Protein AF-A0A538U7Q1-F1 (afdb_monomer_lite)

Structure (mmCIF, N/CA/C/O backbone):
data_AF-A0A538U7Q1-F1
#
_entry.id   AF-A0A538U7Q1-F1
#
loop_
_atom_site.group_PDB
_atom_site.id
_atom_site.type_symbol
_atom_site.label_atom_id
_atom_site.label_alt_id
_atom_site.label_comp_id
_atom_site.label_asym_id
_atom_site.label_entity_id
_atom_site.label_seq_id
_atom_site.pdbx_PDB_ins_code
_atom_site.Cartn_x
_atom_site.Cartn_y
_atom_site.Cartn_z
_atom_site.occupancy
_atom_site.B_iso_or_equiv
_atom_site.auth_seq_id
_atom_site.auth_comp_id
_atom_site.auth_asym_id
_atom_site.auth_atom_id
_atom_site.pdbx_PDB_model_num
ATOM 1 N N . MET A 1 1 ? 16.661 21.871 -32.474 1.00 51.28 1 MET A N 1
ATOM 2 C CA . MET A 1 1 ? 17.233 22.557 -31.293 1.00 51.28 1 MET A CA 1
ATOM 3 C C . MET A 1 1 ? 18.593 21.960 -30.961 1.00 51.28 1 MET A C 1
ATOM 5 O O . MET A 1 1 ? 18.700 20.736 -30.994 1.00 51.28 1 MET A O 1
ATOM 9 N N . PRO A 1 2 ? 19.602 22.783 -30.633 1.00 50.97 2 PRO A N 1
ATOM 10 C CA . PRO A 1 2 ? 20.883 22.305 -30.122 1.00 50.97 2 PRO A CA 1
ATOM 11 C C . PRO A 1 2 ? 20.685 21.546 -28.803 1.00 50.97 2 PRO A C 1
ATOM 13 O O . PRO A 1 2 ? 19.826 21.898 -27.994 1.00 50.97 2 PRO A O 1
ATOM 16 N N . ARG A 1 3 ? 21.480 20.497 -28.581 1.00 41.28 3 ARG A N 1
ATOM 17 C CA . ARG A 1 3 ? 21.387 19.606 -27.410 1.00 41.28 3 ARG A CA 1
ATOM 18 C C . ARG A 1 3 ? 21.532 20.357 -26.073 1.00 41.28 3 ARG A C 1
ATOM 20 O O . ARG A 1 3 ? 20.900 19.965 -25.099 1.00 41.28 3 ARG A O 1
ATOM 27 N N . SER A 1 4 ? 22.286 21.459 -26.058 1.00 45.00 4 SER A N 1
ATOM 28 C CA . SER A 1 4 ? 22.452 22.363 -24.910 1.00 45.00 4 SER A CA 1
ATOM 29 C C . SER A 1 4 ? 21.162 23.107 -24.549 1.00 45.00 4 SER A C 1
ATOM 31 O O . SER A 1 4 ? 20.727 23.046 -23.405 1.00 45.00 4 SER A O 1
ATOM 33 N N . ALA A 1 5 ? 20.480 23.697 -25.534 1.00 43.28 5 ALA A N 1
ATOM 34 C CA . ALA A 1 5 ? 19.234 24.439 -25.319 1.00 43.28 5 ALA A CA 1
ATOM 35 C C . ALA A 1 5 ? 18.094 23.547 -24.788 1.00 43.28 5 ALA A C 1
ATOM 37 O O . ALA A 1 5 ? 17.255 23.985 -24.005 1.00 43.28 5 ALA A O 1
ATOM 38 N N . ARG A 1 6 ? 18.080 22.262 -25.173 1.00 37.38 6 ARG A N 1
ATOM 39 C CA . ARG A 1 6 ? 17.102 21.279 -24.678 1.00 37.38 6 ARG A CA 1
ATOM 40 C C . ARG A 1 6 ? 17.358 20.882 -23.218 1.00 37.38 6 ARG A C 1
ATOM 42 O O . ARG A 1 6 ? 16.403 20.694 -22.471 1.00 37.38 6 ARG A O 1
ATOM 49 N N . LEU A 1 7 ? 18.623 20.766 -22.811 1.00 37.41 7 LEU A N 1
ATOM 50 C CA . LEU A 1 7 ? 19.009 20.462 -21.427 1.00 37.41 7 LEU A CA 1
ATOM 51 C C . LEU A 1 7 ? 18.757 21.648 -20.492 1.00 37.41 7 LEU A C 1
ATOM 53 O O . LEU A 1 7 ? 18.306 21.453 -19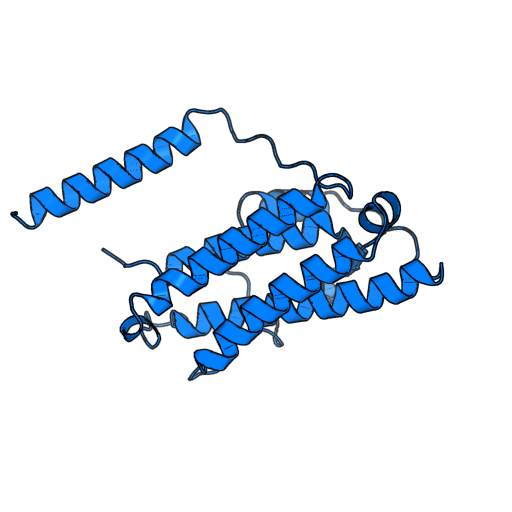.366 1.00 37.41 7 LEU A O 1
ATOM 57 N N . GLU A 1 8 ? 18.987 22.873 -20.963 1.00 44.50 8 GLU A N 1
ATOM 58 C CA . GLU A 1 8 ? 18.681 24.088 -20.204 1.00 44.50 8 GLU A CA 1
ATOM 59 C C . GLU A 1 8 ? 17.177 24.266 -19.989 1.00 44.50 8 GLU A C 1
ATOM 61 O O . GLU A 1 8 ? 16.761 24.578 -18.875 1.00 44.50 8 GLU A O 1
ATOM 66 N N . PHE A 1 9 ? 16.354 23.971 -21.002 1.00 49.62 9 PHE A N 1
ATOM 67 C CA . PHE A 1 9 ? 14.896 24.021 -20.884 1.00 49.62 9 PHE A CA 1
ATOM 68 C C . PHE A 1 9 ? 14.354 22.982 -19.887 1.00 49.62 9 PHE A C 1
ATOM 70 O O . PHE A 1 9 ? 13.600 23.332 -18.984 1.00 49.62 9 PHE A O 1
ATOM 77 N N . ILE A 1 10 ? 14.810 21.726 -19.974 1.00 48.31 10 ILE A N 1
ATOM 78 C CA . ILE A 1 10 ? 14.409 20.653 -19.044 1.00 48.31 10 ILE A CA 1
ATOM 79 C C . ILE A 1 10 ? 14.858 20.970 -17.611 1.00 48.31 10 ILE A C 1
ATOM 81 O O . ILE A 1 10 ? 14.109 20.760 -16.658 1.00 48.31 10 ILE A O 1
ATOM 85 N N . ASN A 1 11 ? 16.061 21.521 -17.439 1.00 52.06 11 ASN A N 1
ATOM 86 C CA . ASN A 1 11 ? 16.540 21.942 -16.126 1.00 52.06 11 ASN A CA 1
ATOM 87 C C . ASN A 1 11 ? 15.766 23.146 -15.581 1.00 52.06 11 ASN A C 1
ATOM 89 O O . ASN A 1 11 ? 15.534 23.207 -14.376 1.00 52.06 11 ASN A O 1
ATOM 93 N N . ALA A 1 12 ? 15.352 24.086 -16.432 1.00 51.34 12 ALA A N 1
ATOM 94 C CA . ALA A 1 12 ? 14.544 25.231 -16.030 1.00 51.34 12 ALA A CA 1
ATOM 95 C C . ALA A 1 12 ? 13.119 24.812 -15.636 1.00 51.34 12 ALA A C 1
ATOM 97 O O . ALA A 1 12 ? 12.606 25.284 -14.624 1.00 51.34 12 ALA A O 1
ATOM 98 N N . GLU A 1 13 ? 12.507 23.885 -16.371 1.00 45.28 13 GLU A N 1
ATOM 99 C CA . GLU A 1 13 ? 11.152 23.400 -16.102 1.00 45.28 13 GLU A CA 1
ATOM 100 C C . GLU A 1 13 ? 11.101 22.499 -14.860 1.00 45.28 13 GLU A C 1
ATOM 102 O O . GLU A 1 13 ? 10.267 22.714 -13.981 1.00 45.28 13 GLU A O 1
ATOM 107 N N . ASN A 1 14 ? 12.083 21.606 -14.683 1.00 44.03 14 ASN A N 1
ATOM 108 C CA . ASN A 1 14 ? 12.236 20.834 -13.447 1.00 44.03 14 ASN A CA 1
ATOM 109 C C . ASN A 1 14 ? 12.504 21.740 -12.240 1.00 44.03 14 ASN A C 1
ATOM 111 O O . ASN A 1 14 ? 11.905 21.548 -11.184 1.00 44.03 14 ASN A O 1
ATOM 115 N N . LYS A 1 15 ? 13.355 22.768 -12.380 1.00 48.50 15 LYS A N 1
ATOM 116 C CA . LYS A 1 15 ? 13.572 23.761 -11.315 1.00 48.50 15 LYS A CA 1
ATOM 117 C C . LYS A 1 15 ? 12.306 24.552 -11.010 1.00 48.50 15 LYS A C 1
ATOM 119 O O . LYS A 1 15 ? 12.074 24.851 -9.846 1.00 48.50 15 LYS A O 1
ATOM 124 N N . ARG A 1 16 ? 11.476 24.862 -12.009 1.00 49.84 16 ARG A N 1
ATOM 125 C CA . ARG A 1 16 ? 10.213 25.586 -11.820 1.00 49.84 16 ARG A CA 1
ATOM 126 C C . ARG A 1 16 ? 9.170 24.733 -11.103 1.00 49.84 16 ARG A C 1
ATOM 128 O O . ARG A 1 16 ? 8.568 25.230 -10.161 1.00 49.84 16 ARG A O 1
ATOM 135 N N . ILE A 1 17 ? 9.025 23.459 -11.471 1.00 50.75 17 ILE A N 1
ATOM 136 C CA . ILE A 1 17 ? 8.131 22.499 -10.801 1.00 50.75 17 ILE A CA 1
ATOM 137 C C . ILE A 1 17 ? 8.578 22.281 -9.351 1.00 50.75 17 ILE A C 1
ATOM 139 O O . ILE A 1 17 ? 7.771 22.382 -8.431 1.00 50.75 17 ILE A O 1
ATOM 143 N N . ILE A 1 18 ? 9.882 22.080 -9.128 1.00 48.88 18 ILE A N 1
ATOM 144 C CA . ILE A 1 18 ? 10.464 21.933 -7.787 1.00 48.88 18 ILE A CA 1
ATOM 145 C C . ILE A 1 18 ? 10.300 23.225 -6.974 1.00 48.88 18 ILE A C 1
ATOM 147 O O . ILE A 1 18 ? 9.935 23.165 -5.805 1.00 48.88 18 ILE A O 1
ATOM 151 N N . SER A 1 19 ? 10.514 24.397 -7.577 1.00 44.00 19 SER A N 1
ATOM 152 C CA . SER A 1 19 ? 10.346 25.694 -6.912 1.00 44.00 19 SER A CA 1
ATOM 153 C C . SER A 1 19 ? 8.881 25.999 -6.602 1.00 44.00 19 SER A C 1
ATOM 155 O O . SER A 1 19 ? 8.607 26.540 -5.540 1.00 44.00 19 SER A O 1
ATOM 157 N N . GLN A 1 20 ? 7.931 25.630 -7.465 1.00 45.53 20 GLN A N 1
ATOM 158 C CA . GLN A 1 20 ? 6.494 25.754 -7.186 1.00 45.53 20 GLN A CA 1
ATOM 159 C C . GLN A 1 20 ? 6.062 24.828 -6.040 1.00 45.53 20 GLN A C 1
ATOM 161 O O . GLN A 1 20 ? 5.238 25.222 -5.220 1.00 45.53 20 GLN A O 1
ATOM 166 N N . HIS A 1 21 ? 6.689 23.654 -5.919 1.00 43.69 21 HIS A N 1
ATOM 167 C CA . HIS A 1 21 ? 6.522 22.744 -4.781 1.00 43.69 21 HIS A CA 1
ATOM 168 C C . HIS A 1 21 ? 7.203 23.220 -3.482 1.00 43.69 21 HIS A C 1
ATOM 170 O O . HIS A 1 21 ? 6.850 22.750 -2.407 1.00 43.69 21 HIS A O 1
ATOM 176 N N . MET A 1 22 ? 8.190 24.119 -3.570 1.00 39.38 22 MET A N 1
ATOM 177 C CA . MET A 1 22 ? 8.998 24.602 -2.434 1.00 39.38 22 MET A CA 1
ATOM 178 C C . MET A 1 22 ? 8.648 26.033 -1.987 1.00 39.38 22 MET A C 1
ATOM 180 O O . MET A 1 22 ? 9.174 26.493 -0.977 1.00 39.38 22 MET A O 1
ATOM 184 N N . SER A 1 23 ? 7.821 26.759 -2.752 1.00 36.31 23 SER A N 1
ATOM 185 C CA . SER A 1 23 ? 7.460 28.162 -2.482 1.00 36.31 23 SER A CA 1
ATOM 186 C C . SER A 1 23 ? 6.180 28.320 -1.651 1.00 36.31 23 SER A C 1
ATOM 188 O O . SER A 1 23 ? 5.900 29.412 -1.162 1.00 36.31 23 SER A O 1
ATOM 190 N N . SER A 1 24 ? 5.418 27.244 -1.463 1.00 38.19 24 SER A N 1
ATOM 191 C CA . SER A 1 24 ? 4.587 27.069 -0.273 1.00 38.19 24 SER A CA 1
ATOM 192 C C . SER A 1 24 ? 5.524 26.584 0.837 1.00 38.19 24 SER A C 1
ATOM 194 O O . SER A 1 24 ? 6.458 25.838 0.550 1.00 38.19 24 SER A O 1
ATOM 196 N N . GLY A 1 25 ? 5.350 27.022 2.091 1.00 34.66 25 GLY A N 1
ATOM 197 C CA . GLY A 1 25 ? 6.111 26.466 3.225 1.00 34.66 25 GLY A CA 1
ATOM 198 C C . GLY A 1 25 ? 6.094 24.927 3.216 1.00 34.66 25 GLY A C 1
ATOM 199 O O . GLY A 1 25 ? 5.307 24.352 2.463 1.00 34.66 25 GLY A O 1
ATOM 200 N N . PRO A 1 26 ? 6.931 24.230 4.016 1.00 45.31 26 PRO A N 1
ATOM 201 C CA . PRO A 1 26 ? 6.964 22.767 3.986 1.00 45.31 26 PRO A CA 1
ATOM 202 C C . PRO A 1 26 ? 5.521 22.259 4.028 1.00 45.31 26 PRO A C 1
ATOM 204 O O . PRO A 1 26 ? 4.824 22.646 4.971 1.00 45.31 26 PRO A O 1
ATOM 207 N N . PRO A 1 27 ? 5.052 21.503 3.013 1.00 51.41 27 PRO A N 1
ATOM 208 C CA . PRO A 1 27 ? 3.645 21.157 2.923 1.00 51.41 27 PRO A CA 1
ATOM 209 C C . PRO A 1 27 ? 3.237 20.576 4.267 1.00 51.41 27 PRO A C 1
ATOM 211 O O . PRO A 1 27 ? 3.975 19.758 4.840 1.00 51.41 27 PRO A O 1
ATOM 214 N N . SER A 1 28 ? 2.135 21.086 4.820 1.00 59.12 28 SER A N 1
ATOM 215 C CA . SER A 1 28 ? 1.573 20.519 6.037 1.00 59.12 28 SER A CA 1
ATOM 216 C C . SER A 1 28 ? 1.469 19.018 5.819 1.00 59.12 28 SER A C 1
ATOM 218 O O . SER A 1 28 ? 1.073 18.574 4.739 1.00 59.12 28 SER A O 1
ATOM 220 N N . LEU A 1 29 ? 1.905 18.236 6.807 1.00 68.69 29 LEU A N 1
ATOM 221 C CA . LEU A 1 29 ? 1.747 16.793 6.705 1.00 68.69 29 LEU A CA 1
ATOM 222 C C . LEU A 1 29 ? 0.263 16.501 6.470 1.00 68.69 29 LEU A C 1
ATOM 224 O O . LEU A 1 29 ? -0.565 17.150 7.118 1.00 68.69 29 LEU A O 1
ATOM 228 N N . PRO A 1 30 ? -0.072 15.583 5.547 1.00 79.69 30 PRO A N 1
ATOM 229 C CA . PRO A 1 30 ? -1.460 15.204 5.358 1.00 79.69 30 PRO A CA 1
ATOM 230 C C . PRO A 1 30 ? -2.010 14.677 6.684 1.00 79.69 30 PRO A C 1
ATOM 232 O O . PRO A 1 30 ? -1.259 14.126 7.497 1.00 79.69 30 PRO A O 1
ATOM 235 N N . GLN A 1 31 ? -3.304 14.874 6.916 1.00 88.19 31 GLN A N 1
ATOM 236 C CA . GLN A 1 31 ? -3.959 14.324 8.098 1.00 88.19 31 GLN A CA 1
ATOM 237 C C . GLN A 1 31 ? -3.979 12.793 7.987 1.00 88.19 31 GLN A C 1
ATOM 239 O O . GLN A 1 31 ? -4.201 12.239 6.912 1.00 88.19 31 GLN A O 1
ATOM 244 N N . LEU A 1 32 ? -3.658 12.109 9.087 1.00 91.50 32 LEU A N 1
ATOM 245 C CA . LEU A 1 32 ? -3.445 10.657 9.123 1.00 91.50 32 LEU A CA 1
ATOM 246 C C . LEU A 1 32 ? -4.526 9.985 9.964 1.00 91.50 32 LEU A C 1
ATOM 248 O O . LEU A 1 32 ? -4.241 9.371 10.995 1.00 91.50 32 LEU A O 1
ATOM 252 N N . ASP A 1 33 ? -5.763 10.141 9.516 1.00 93.94 33 ASP A N 1
ATOM 253 C CA . ASP A 1 33 ? -6.956 9.598 10.154 1.00 93.94 33 ASP A CA 1
ATOM 254 C C . ASP A 1 33 ? -7.887 8.935 9.126 1.00 93.94 33 ASP A C 1
ATOM 256 O O . ASP A 1 33 ? -7.656 8.955 7.912 1.00 93.94 33 ASP A O 1
ATOM 260 N N . GLY A 1 34 ? -8.935 8.293 9.629 1.00 93.88 34 GLY A N 1
ATOM 261 C CA . GLY A 1 34 ? -9.912 7.555 8.844 1.00 93.88 34 GLY A CA 1
ATOM 262 C C . GLY A 1 34 ? -10.792 8.430 7.952 1.00 93.88 34 GLY A C 1
ATOM 263 O O . GLY A 1 34 ? -11.338 7.919 6.968 1.00 93.88 34 GLY A O 1
ATOM 264 N N . ALA A 1 35 ? -10.926 9.722 8.267 1.00 96.31 35 ALA A N 1
ATOM 265 C CA . ALA A 1 35 ? -11.717 10.665 7.482 1.00 96.31 35 ALA A CA 1
ATOM 266 C C . ALA A 1 35 ? -10.969 11.084 6.209 1.00 96.31 35 ALA A C 1
ATOM 268 O O . ALA A 1 35 ? -11.581 11.160 5.147 1.00 96.31 35 ALA A O 1
ATOM 269 N N . HIS A 1 36 ? -9.647 11.261 6.300 1.00 96.56 36 HIS A N 1
ATOM 270 C CA . HIS A 1 36 ? -8.781 11.653 5.180 1.00 96.56 36 HIS A CA 1
ATOM 271 C C . HIS A 1 36 ? -8.140 10.463 4.448 1.00 96.56 36 HIS A C 1
ATOM 273 O O . HIS A 1 36 ? -7.452 10.639 3.443 1.00 96.56 36 HIS A O 1
ATOM 279 N N . LEU A 1 37 ? -8.376 9.228 4.904 1.00 97.00 37 LEU A N 1
ATOM 280 C CA . LEU A 1 37 ? -7.881 8.025 4.233 1.00 97.00 37 LEU A CA 1
ATOM 281 C C . LEU A 1 37 ? -8.240 7.943 2.731 1.00 97.00 37 LEU A C 1
ATOM 283 O O . LEU A 1 37 ? -7.365 7.537 1.966 1.00 97.00 37 LEU A O 1
ATOM 287 N N . PRO A 1 38 ? -9.450 8.329 2.267 1.00 96.62 38 PRO A N 1
ATOM 288 C CA . PRO A 1 38 ? -9.754 8.355 0.835 1.00 96.62 38 PRO A CA 1
ATOM 289 C C . PRO A 1 38 ? -8.790 9.234 0.024 1.00 96.62 38 PRO A C 1
ATOM 291 O O . PRO A 1 38 ? -8.298 8.795 -1.011 1.00 96.62 38 PRO A O 1
ATOM 294 N N . GLU A 1 39 ? -8.439 10.419 0.530 1.00 95.69 39 GLU A N 1
ATOM 295 C CA . GLU A 1 39 ? -7.486 11.325 -0.128 1.00 95.69 39 GLU A CA 1
ATOM 296 C C . GLU A 1 39 ? -6.079 10.708 -0.179 1.00 95.69 39 GLU A C 1
ATOM 298 O O . GLU A 1 39 ? -5.402 10.745 -1.206 1.00 95.69 39 GLU A O 1
ATOM 303 N N . LEU A 1 40 ? -5.653 10.046 0.903 1.00 96.38 40 LEU A N 1
ATOM 304 C CA . LEU A 1 40 ? -4.377 9.321 0.937 1.00 96.38 40 LEU A CA 1
ATOM 305 C C . LEU A 1 40 ? -4.331 8.157 -0.067 1.00 96.38 40 LEU A C 1
ATOM 307 O O . LEU A 1 40 ? -3.262 7.825 -0.588 1.00 96.38 40 LEU A O 1
ATOM 311 N N . LEU A 1 41 ? -5.469 7.515 -0.333 1.00 98.00 41 LEU A N 1
ATOM 312 C CA . LEU A 1 41 ? -5.580 6.444 -1.323 1.00 98.00 41 LEU A CA 1
ATOM 313 C C . LEU A 1 41 ? -5.542 6.979 -2.757 1.00 98.00 41 LEU A C 1
ATOM 315 O O . LEU A 1 41 ? -4.951 6.329 -3.620 1.00 98.00 41 LEU A O 1
ATOM 319 N N . ASP A 1 42 ? -6.100 8.163 -3.005 1.00 97.31 42 ASP A N 1
ATOM 320 C CA . ASP A 1 42 ? -5.965 8.856 -4.291 1.00 97.31 42 ASP A CA 1
ATOM 321 C C . ASP A 1 42 ? -4.499 9.249 -4.557 1.00 97.31 42 ASP A C 1
ATOM 323 O O . ASP A 1 42 ? -3.982 9.056 -5.665 1.00 97.31 42 ASP A O 1
ATOM 327 N N . ASP A 1 43 ? -3.789 9.704 -3.521 1.00 95.38 43 ASP A N 1
ATOM 328 C CA . ASP A 1 43 ? -2.343 9.950 -3.558 1.00 95.38 43 ASP A CA 1
ATOM 329 C C . ASP A 1 43 ? -1.554 8.669 -3.878 1.00 95.38 43 ASP A C 1
ATOM 331 O O . ASP A 1 43 ? -0.651 8.675 -4.722 1.00 95.38 43 ASP A O 1
ATOM 335 N N . LEU A 1 44 ? -1.886 7.556 -3.213 1.00 96.94 44 LEU A N 1
ATOM 336 C CA . LEU A 1 44 ? -1.264 6.253 -3.458 1.00 96.94 44 LEU A CA 1
ATOM 337 C C . LEU A 1 44 ? -1.490 5.797 -4.902 1.00 96.94 44 LEU A C 1
ATOM 339 O O . LEU A 1 44 ? -0.543 5.384 -5.573 1.00 96.94 44 LEU A O 1
ATOM 343 N N . GLU A 1 45 ? -2.725 5.881 -5.395 1.00 97.38 45 GLU A N 1
ATOM 344 C CA . GLU A 1 45 ? -3.060 5.523 -6.771 1.00 97.38 45 GLU A CA 1
ATOM 345 C C . GLU A 1 45 ? -2.272 6.370 -7.774 1.00 97.38 45 GLU A C 1
ATOM 347 O O . GLU A 1 45 ? -1.701 5.830 -8.725 1.00 97.38 45 GLU A O 1
ATOM 352 N N . THR A 1 46 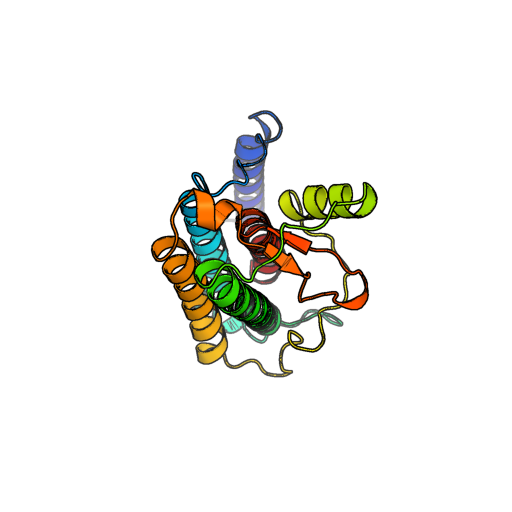? -2.191 7.680 -7.538 1.00 94.56 46 THR A N 1
ATOM 353 C CA . THR A 1 46 ? -1.423 8.605 -8.377 1.00 94.56 46 THR A CA 1
ATOM 354 C C . THR A 1 46 ? 0.053 8.219 -8.404 1.00 94.56 46 THR A C 1
ATOM 356 O O . THR A 1 46 ? 0.619 8.044 -9.485 1.00 94.56 46 THR A O 1
ATOM 359 N N . ALA A 1 47 ? 0.666 7.982 -7.241 1.00 93.50 47 ALA A N 1
ATOM 360 C CA . ALA A 1 47 ? 2.069 7.581 -7.149 1.00 93.50 47 ALA A CA 1
ATOM 361 C C . ALA A 1 47 ? 2.350 6.248 -7.870 1.00 93.50 47 ALA A C 1
ATOM 363 O O . ALA A 1 47 ? 3.358 6.103 -8.568 1.00 93.50 47 ALA A O 1
ATOM 364 N N . MET A 1 48 ? 1.444 5.274 -7.750 1.00 95.81 48 MET A N 1
ATOM 365 C CA . MET A 1 48 ? 1.560 3.981 -8.432 1.00 95.81 48 MET A CA 1
ATOM 366 C C . MET A 1 48 ? 1.387 4.108 -9.950 1.00 95.81 48 MET A C 1
ATOM 368 O O . MET A 1 48 ? 2.118 3.477 -10.719 1.00 95.81 48 MET A O 1
ATOM 372 N N . ARG A 1 49 ? 0.465 4.963 -10.400 1.00 92.81 49 ARG A N 1
ATOM 373 C CA . ARG A 1 49 ? 0.265 5.267 -11.820 1.00 92.81 49 ARG A CA 1
ATOM 374 C C . ARG A 1 49 ? 1.483 5.966 -12.418 1.00 92.81 49 ARG A C 1
ATOM 376 O O . ARG A 1 49 ? 1.899 5.630 -13.525 1.00 92.81 49 ARG A O 1
ATOM 383 N N . GLU A 1 50 ? 2.097 6.901 -11.701 1.00 89.88 50 GLU A N 1
ATOM 384 C CA . GLU A 1 50 ? 3.338 7.555 -12.134 1.00 89.88 50 GLU A CA 1
ATOM 385 C C . GLU A 1 50 ? 4.496 6.559 -12.282 1.00 89.88 50 GLU A C 1
ATOM 387 O O . GLU A 1 50 ? 5.187 6.561 -13.309 1.00 89.88 50 GLU A O 1
ATOM 392 N N . LEU A 1 51 ? 4.657 5.665 -11.299 1.00 91.06 51 LEU A N 1
ATOM 393 C CA . LEU A 1 51 ? 5.666 4.604 -11.310 1.00 91.06 51 LEU A CA 1
ATOM 394 C C . LEU A 1 51 ? 5.539 3.698 -12.548 1.00 91.06 51 LEU A C 1
ATOM 396 O O . LEU A 1 51 ? 6.543 3.352 -13.173 1.00 91.06 51 LEU A O 1
ATOM 400 N N . VAL A 1 52 ? 4.311 3.326 -12.919 1.00 93.81 52 VAL A N 1
ATOM 401 C CA . VAL A 1 52 ? 4.036 2.413 -14.041 1.00 93.81 52 VAL A CA 1
ATOM 402 C C . VAL A 1 52 ? 4.057 3.133 -15.395 1.00 93.81 52 VAL A C 1
ATOM 404 O O . VAL A 1 52 ? 4.729 2.677 -16.324 1.00 93.81 52 VAL A O 1
ATOM 407 N N . SER A 1 53 ? 3.403 4.293 -15.509 1.00 90.50 53 SER A N 1
ATOM 408 C CA . SER A 1 53 ? 3.196 5.009 -16.784 1.00 90.50 53 SER A CA 1
ATOM 409 C C . SER A 1 53 ? 4.489 5.423 -17.489 1.00 90.50 53 SER A C 1
ATOM 411 O O . SER A 1 53 ? 4.535 5.571 -18.715 1.00 90.50 53 SER A O 1
ATOM 413 N N . THR A 1 54 ? 5.574 5.617 -16.738 1.00 85.00 54 THR A N 1
ATOM 414 C CA . THR A 1 54 ? 6.892 5.892 -17.319 1.00 85.00 54 THR A CA 1
ATOM 415 C C . THR A 1 54 ? 7.423 4.684 -18.092 1.00 85.00 54 THR A C 1
ATOM 417 O O . THR A 1 54 ? 7.948 4.853 -19.191 1.00 85.00 54 THR A O 1
ATOM 420 N N . LEU A 1 55 ? 7.255 3.471 -17.562 1.00 89.75 55 LEU A N 1
ATOM 421 C CA . LEU A 1 55 ? 7.710 2.230 -18.197 1.00 89.75 55 LEU A CA 1
ATOM 422 C C . LEU A 1 55 ? 6.722 1.687 -19.233 1.00 89.75 55 LEU A C 1
ATOM 424 O O . LEU A 1 55 ? 7.135 0.952 -20.126 1.00 89.75 55 LEU A O 1
ATOM 428 N N . GLU A 1 56 ? 5.449 2.075 -19.165 1.00 90.94 56 GLU A N 1
ATOM 429 C CA . GLU A 1 56 ? 4.497 1.847 -20.259 1.00 90.94 56 GLU A CA 1
ATOM 430 C C . GLU A 1 56 ? 4.888 2.636 -21.511 1.00 90.94 56 GLU A C 1
ATOM 432 O O . GLU A 1 56 ? 4.926 2.078 -22.606 1.00 90.94 56 GLU A O 1
ATOM 437 N N . ARG A 1 57 ? 5.239 3.920 -21.349 1.00 90.19 57 ARG A N 1
ATOM 438 C CA . ARG A 1 57 ? 5.686 4.787 -22.455 1.00 90.19 57 ARG A CA 1
ATOM 439 C C . ARG A 1 57 ? 7.089 4.453 -22.961 1.00 90.19 57 ARG A C 1
ATOM 441 O O . ARG A 1 57 ? 7.403 4.747 -24.112 1.00 90.19 57 ARG A O 1
ATOM 448 N N . HIS A 1 58 ? 7.923 3.868 -22.105 1.00 89.75 58 HIS A N 1
ATOM 449 C CA . HIS A 1 58 ? 9.325 3.554 -22.385 1.00 89.75 58 HIS A CA 1
ATOM 450 C C . HIS A 1 58 ? 9.672 2.104 -22.007 1.00 89.75 58 HIS A C 1
ATOM 452 O O . HIS A 1 58 ? 10.466 1.869 -21.085 1.00 89.75 58 HIS A O 1
ATOM 458 N N . PRO A 1 59 ? 9.073 1.109 -22.687 1.00 91.75 59 PRO A N 1
ATOM 459 C CA . PRO A 1 59 ? 9.227 -0.301 -22.339 1.00 91.75 59 PRO A CA 1
ATOM 460 C C . PRO A 1 59 ? 10.666 -0.811 -22.475 1.00 91.75 59 PRO A C 1
ATOM 462 O O . PRO A 1 59 ? 11.054 -1.744 -21.773 1.00 91.75 59 PRO A O 1
ATOM 465 N N . GLU A 1 60 ? 11.484 -0.182 -23.319 1.00 90.06 60 GLU A N 1
ATOM 466 C CA . GLU A 1 60 ? 12.906 -0.482 -23.496 1.00 90.06 60 GLU A CA 1
ATOM 467 C C . GLU A 1 60 ? 13.737 -0.270 -22.222 1.00 90.06 60 GLU A C 1
ATOM 469 O O . GLU A 1 60 ? 14.844 -0.793 -22.099 1.00 90.06 60 GLU A O 1
ATOM 474 N N . ARG A 1 61 ? 13.208 0.478 -21.247 1.00 87.44 61 ARG A N 1
ATOM 475 C CA . ARG A 1 61 ? 13.871 0.730 -19.961 1.00 87.44 61 ARG A CA 1
ATOM 476 C C . ARG A 1 61 ? 13.652 -0.376 -18.947 1.00 87.44 61 ARG A C 1
ATOM 478 O O . ARG A 1 61 ? 14.381 -0.424 -17.962 1.00 87.44 61 ARG A O 1
ATOM 485 N N . TRP A 1 62 ? 12.685 -1.261 -19.181 1.00 91.62 62 TRP A N 1
ATOM 486 C CA . TRP A 1 62 ? 12.342 -2.346 -18.266 1.00 91.62 62 TRP A CA 1
ATOM 487 C C . TRP A 1 62 ? 13.564 -3.156 -17.790 1.00 91.62 62 TRP A C 1
ATOM 489 O O . TRP A 1 62 ? 13.752 -3.259 -16.576 1.00 91.62 62 TRP A O 1
ATOM 499 N N . PRO A 1 63 ? 14.443 -3.662 -18.684 1.00 89.69 63 PRO A N 1
ATOM 500 C CA . PRO A 1 63 ? 15.617 -4.431 -18.278 1.00 89.69 63 PRO A CA 1
ATOM 501 C C . PRO A 1 63 ? 16.835 -3.564 -17.919 1.00 89.69 63 PRO A C 1
ATOM 503 O O . PRO A 1 63 ? 17.897 -4.116 -17.646 1.00 89.69 63 PRO A O 1
ATOM 506 N N . ARG A 1 64 ? 16.749 -2.227 -17.976 1.00 77.25 64 ARG A N 1
ATOM 507 C CA . ARG A 1 64 ? 17.921 -1.356 -17.813 1.00 77.25 64 ARG A CA 1
ATOM 508 C C . ARG A 1 64 ? 18.420 -1.413 -16.373 1.00 77.25 64 ARG A C 1
ATOM 510 O O . ARG A 1 64 ? 17.703 -1.002 -15.468 1.00 77.25 64 ARG A O 1
ATOM 517 N N . VAL A 1 65 ? 19.653 -1.880 -16.196 1.00 77.94 65 VAL A N 1
ATOM 518 C CA . VAL A 1 65 ? 20.360 -2.006 -14.914 1.00 77.94 65 VAL A CA 1
ATOM 519 C C . VAL A 1 65 ? 21.445 -0.932 -14.823 1.00 77.94 65 VAL A C 1
ATOM 521 O O . VAL A 1 65 ? 22.147 -0.676 -15.802 1.00 77.94 65 VAL A O 1
ATOM 524 N N . THR A 1 66 ? 21.606 -0.333 -13.645 1.00 66.88 66 THR A N 1
ATOM 525 C CA . THR A 1 66 ? 22.852 0.348 -13.258 1.00 66.88 66 THR A CA 1
ATOM 526 C C . THR A 1 66 ? 23.676 -0.650 -12.446 1.00 66.88 66 THR A C 1
ATOM 528 O O . THR A 1 66 ? 23.103 -1.385 -11.645 1.00 66.88 66 THR A O 1
ATOM 531 N N . GLU A 1 67 ? 24.989 -0.735 -12.664 1.00 62.09 67 GLU A N 1
ATOM 532 C CA . GLU A 1 67 ? 25.854 -1.710 -11.982 1.00 62.09 67 GLU A CA 1
ATOM 533 C C . GLU A 1 67 ? 25.648 -1.695 -10.454 1.00 62.09 67 GLU A C 1
ATOM 535 O O . GLU A 1 67 ? 25.596 -0.633 -9.834 1.00 62.09 67 GLU A O 1
ATOM 540 N N . GLY A 1 68 ? 25.460 -2.877 -9.853 1.00 70.31 68 GLY A N 1
ATOM 541 C CA . GLY A 1 68 ? 25.176 -3.025 -8.418 1.00 70.31 68 GLY A CA 1
ATOM 542 C C . GLY A 1 68 ? 23.774 -2.582 -7.964 1.00 70.31 68 GLY A C 1
ATOM 543 O O . GLY A 1 68 ? 23.495 -2.614 -6.767 1.00 70.31 68 GLY A O 1
ATOM 544 N N . ALA A 1 69 ? 22.887 -2.191 -8.884 1.00 83.19 69 ALA A N 1
ATOM 545 C CA . ALA A 1 69 ? 21.527 -1.743 -8.595 1.00 83.19 69 ALA A CA 1
ATOM 546 C C . ALA A 1 69 ? 20.466 -2.614 -9.285 1.00 83.19 69 ALA A C 1
ATOM 548 O O . ALA A 1 69 ? 20.747 -3.414 -10.177 1.00 83.19 69 ALA A O 1
ATOM 549 N N . TRP A 1 70 ? 19.216 -2.448 -8.865 1.00 90.38 70 TRP A N 1
ATOM 550 C CA . TRP A 1 70 ? 18.076 -3.060 -9.534 1.00 90.38 70 TRP A CA 1
ATOM 551 C C . TRP A 1 70 ? 17.768 -2.373 -10.862 1.00 90.38 70 TRP A C 1
ATOM 553 O O . TRP A 1 70 ? 17.975 -1.171 -11.034 1.00 90.38 70 TRP A O 1
ATOM 563 N N . SER A 1 71 ? 17.230 -3.150 -11.800 1.00 92.44 71 SER A N 1
ATOM 564 C CA . SER A 1 71 ? 16.606 -2.601 -12.999 1.00 92.44 71 SER A CA 1
ATOM 565 C C . SER A 1 71 ? 15.327 -1.831 -12.677 1.00 92.44 71 SER A C 1
ATOM 567 O O . SER A 1 71 ? 14.712 -2.015 -11.622 1.00 92.44 71 SER A O 1
ATOM 569 N N . ALA A 1 72 ? 14.868 -1.006 -13.621 1.00 91.44 72 ALA A N 1
ATOM 570 C CA . ALA A 1 72 ? 13.583 -0.324 -13.487 1.00 91.44 72 ALA A CA 1
ATOM 571 C C . ALA A 1 72 ? 12.423 -1.317 -13.276 1.00 91.44 72 ALA A C 1
ATOM 573 O O . ALA A 1 72 ? 11.586 -1.104 -12.400 1.00 91.44 72 ALA A O 1
ATOM 574 N N . GLY A 1 73 ? 12.412 -2.439 -14.007 1.00 94.38 73 GLY A N 1
ATOM 575 C CA . GLY A 1 73 ? 11.415 -3.492 -13.810 1.00 94.38 73 GLY A CA 1
ATOM 576 C C . GLY A 1 73 ? 11.481 -4.140 -12.427 1.00 94.38 73 GLY A C 1
ATOM 577 O O . GLY A 1 73 ? 10.447 -4.445 -11.838 1.00 94.38 73 GLY A O 1
ATOM 578 N N . GLN A 1 74 ? 12.683 -4.299 -11.869 1.00 95.00 74 GLN A N 1
ATOM 579 C CA . GLN A 1 74 ? 12.871 -4.847 -10.523 1.00 95.00 74 GLN A CA 1
ATOM 580 C C . GLN A 1 74 ? 12.373 -3.884 -9.442 1.00 95.00 74 GLN A C 1
ATOM 582 O O . GLN A 1 74 ? 11.763 -4.325 -8.474 1.00 95.00 74 GLN A O 1
ATOM 587 N N . HIS A 1 75 ? 12.554 -2.572 -9.619 1.00 94.12 75 HIS A N 1
ATOM 588 C CA . HIS A 1 75 ? 11.952 -1.579 -8.726 1.00 94.12 75 HIS A CA 1
ATOM 589 C C . HIS A 1 75 ? 10.418 -1.635 -8.744 1.00 94.12 75 HIS A C 1
ATOM 591 O O . HIS A 1 75 ? 9.797 -1.592 -7.684 1.00 94.12 75 HIS A O 1
ATOM 597 N N . VAL A 1 76 ? 9.801 -1.777 -9.921 1.00 95.62 76 VAL A N 1
ATOM 598 C CA . VAL A 1 76 ? 8.340 -1.915 -10.037 1.00 95.62 76 VAL A CA 1
ATOM 599 C C . VAL A 1 76 ? 7.848 -3.213 -9.399 1.00 95.62 76 VAL A C 1
ATOM 601 O O . VAL A 1 76 ? 6.898 -3.190 -8.619 1.00 95.62 76 VAL A O 1
ATOM 604 N N . GLU A 1 77 ? 8.502 -4.342 -9.679 1.00 97.00 77 GLU A N 1
ATOM 605 C CA . GLU A 1 77 ? 8.132 -5.621 -9.069 1.00 97.00 77 GLU A CA 1
ATOM 606 C C . GLU A 1 77 ? 8.273 -5.583 -7.539 1.00 97.00 77 GLU A C 1
ATOM 608 O O . GLU A 1 77 ? 7.366 -6.032 -6.836 1.00 97.00 77 GLU A O 1
ATOM 613 N N . HIS A 1 78 ? 9.353 -4.981 -7.027 1.00 96.44 78 HIS A N 1
ATOM 614 C CA . HIS A 1 78 ? 9.568 -4.760 -5.597 1.00 96.44 78 HIS A CA 1
ATOM 615 C C . HIS A 1 78 ? 8.408 -3.988 -4.960 1.00 96.44 78 HIS A C 1
ATOM 617 O O . HIS A 1 78 ? 7.819 -4.460 -3.988 1.00 96.44 78 HIS A O 1
ATOM 623 N N . VAL A 1 79 ? 8.041 -2.834 -5.526 1.00 96.81 79 VAL A N 1
ATOM 624 C CA . VAL A 1 79 ? 6.928 -2.021 -5.013 1.00 96.81 79 VAL A CA 1
ATOM 625 C C . VAL A 1 79 ? 5.621 -2.814 -5.030 1.00 96.81 79 VAL A C 1
ATOM 627 O O . VAL A 1 79 ? 4.889 -2.798 -4.043 1.00 96.81 79 VAL A O 1
ATOM 630 N N . GLY A 1 80 ? 5.359 -3.578 -6.094 1.00 97.62 80 GLY A N 1
ATOM 631 C CA . GLY A 1 80 ? 4.197 -4.464 -6.156 1.00 97.62 80 GLY A CA 1
ATOM 632 C C . GLY A 1 80 ? 4.181 -5.511 -5.034 1.00 97.62 80 GLY A C 1
ATOM 633 O O . GLY A 1 80 ? 3.126 -5.781 -4.464 1.00 97.62 80 GLY A O 1
ATOM 634 N N . HIS A 1 81 ? 5.331 -6.098 -4.687 1.00 97.81 81 HIS A N 1
ATOM 635 C CA . HIS A 1 81 ? 5.422 -7.031 -3.561 1.00 97.81 81 HIS A CA 1
ATOM 636 C C . HIS A 1 81 ? 5.185 -6.355 -2.209 1.00 97.81 81 HIS A C 1
ATOM 638 O O . HIS A 1 81 ? 4.421 -6.883 -1.405 1.00 97.81 81 HIS A O 1
ATOM 644 N N . VAL A 1 82 ? 5.801 -5.195 -1.963 1.00 96.50 82 VAL A N 1
ATOM 645 C CA . VAL A 1 82 ? 5.602 -4.434 -0.718 1.00 96.50 82 VAL A CA 1
ATOM 646 C C . VAL A 1 82 ? 4.124 -4.076 -0.547 1.00 96.50 82 VAL A C 1
ATOM 648 O O . VAL A 1 82 ? 3.555 -4.333 0.510 1.00 96.50 82 VAL A O 1
ATOM 651 N N . LEU A 1 83 ? 3.473 -3.597 -1.610 1.00 97.12 83 LEU A N 1
ATOM 652 C CA . LEU A 1 83 ? 2.053 -3.251 -1.582 1.00 97.12 83 LEU A CA 1
ATOM 653 C C . LEU A 1 83 ? 1.161 -4.470 -1.294 1.00 97.12 83 LEU A C 1
ATOM 655 O O . LEU A 1 83 ? 0.204 -4.369 -0.529 1.00 97.12 83 LEU A O 1
ATOM 659 N N . ALA A 1 84 ? 1.481 -5.636 -1.862 1.00 97.38 84 ALA A N 1
ATOM 660 C CA . ALA A 1 84 ? 0.751 -6.872 -1.582 1.00 97.38 84 ALA A CA 1
ATOM 661 C C . ALA A 1 84 ? 0.910 -7.328 -0.120 1.00 97.38 84 ALA A C 1
ATOM 663 O O . ALA A 1 84 ? -0.074 -7.711 0.507 1.00 97.38 84 ALA A O 1
ATOM 664 N N . ILE A 1 85 ? 2.123 -7.237 0.437 1.00 97.19 85 ILE A N 1
ATOM 665 C CA . ILE A 1 85 ? 2.407 -7.573 1.841 1.00 97.19 85 ILE A CA 1
ATOM 666 C C . ILE A 1 85 ? 1.604 -6.673 2.796 1.00 97.19 85 ILE A C 1
ATOM 668 O O . ILE A 1 85 ? 1.012 -7.175 3.755 1.00 97.19 85 ILE A O 1
ATOM 672 N N . GLY A 1 86 ? 1.562 -5.363 2.529 1.00 97.12 86 GLY A N 1
ATOM 673 C CA . GLY A 1 86 ? 0.768 -4.406 3.303 1.00 97.12 86 GLY A CA 1
ATOM 674 C C . GLY A 1 86 ? -0.732 -4.708 3.242 1.00 97.12 86 GLY A C 1
ATOM 675 O O . GLY A 1 86 ? -1.376 -4.819 4.287 1.00 97.12 86 GLY A O 1
ATOM 676 N N . ALA A 1 87 ? -1.267 -4.943 2.037 1.00 98.06 87 ALA A N 1
ATOM 677 C CA . ALA A 1 87 ? -2.674 -5.303 1.837 1.00 98.06 87 ALA A CA 1
ATOM 678 C C . ALA A 1 87 ? -3.054 -6.581 2.603 1.00 98.06 87 ALA A C 1
ATOM 680 O O . ALA A 1 87 ? -4.030 -6.588 3.347 1.00 98.06 87 ALA A O 1
ATOM 681 N N . ASP A 1 88 ? -2.244 -7.638 2.490 1.00 97.94 88 ASP A N 1
ATOM 682 C CA . ASP A 1 88 ? -2.448 -8.902 3.204 1.00 97.94 88 ASP A CA 1
ATOM 683 C C . ASP A 1 88 ? -2.506 -8.707 4.729 1.00 97.94 88 ASP A C 1
ATOM 685 O O . ASP A 1 88 ? -3.301 -9.347 5.423 1.00 97.94 88 ASP A O 1
ATOM 689 N N . ALA A 1 89 ? -1.635 -7.855 5.277 1.00 97.81 89 ALA A N 1
ATOM 690 C CA . ALA A 1 89 ? -1.607 -7.566 6.706 1.00 97.81 89 ALA A CA 1
ATOM 691 C C . ALA A 1 89 ? -2.849 -6.780 7.152 1.00 97.81 89 ALA A C 1
ATOM 693 O O . ALA A 1 89 ? -3.458 -7.133 8.165 1.00 97.81 89 ALA A O 1
ATOM 694 N N . LEU A 1 90 ? -3.236 -5.754 6.390 1.00 98.50 90 LEU A N 1
ATOM 695 C CA . LEU A 1 90 ? -4.393 -4.910 6.684 1.00 98.50 90 LEU A CA 1
ATOM 696 C C . LEU A 1 90 ? -5.712 -5.680 6.577 1.00 98.50 90 LEU A C 1
ATOM 698 O O . LEU A 1 90 ? -6.561 -5.543 7.452 1.00 98.50 90 LEU A O 1
ATOM 702 N N . GLU A 1 91 ? -5.869 -6.536 5.568 1.00 98.62 91 GLU A N 1
ATOM 703 C CA . GLU A 1 91 ? -7.055 -7.387 5.415 1.00 98.62 91 GLU A CA 1
ATOM 704 C C . GLU A 1 91 ? -7.192 -8.389 6.567 1.00 98.62 91 GLU A C 1
ATOM 706 O O . GLU A 1 91 ? -8.278 -8.576 7.110 1.00 98.62 91 GLU A O 1
ATOM 711 N N . ARG A 1 92 ? -6.093 -9.007 7.020 1.00 98.44 92 ARG A N 1
ATOM 712 C CA . ARG A 1 92 ? -6.147 -9.861 8.220 1.00 98.44 92 ARG A CA 1
ATOM 713 C C . ARG A 1 92 ? -6.527 -9.064 9.467 1.00 98.44 92 ARG A C 1
ATOM 715 O O . ARG A 1 92 ? -7.332 -9.536 10.267 1.00 98.44 92 ARG A O 1
ATOM 722 N N . ALA A 1 93 ? -5.962 -7.871 9.638 1.00 98.44 93 ALA A N 1
ATOM 723 C CA . ALA A 1 93 ? -6.275 -7.013 10.774 1.00 98.44 93 ALA A CA 1
ATOM 724 C C . ALA A 1 93 ? -7.722 -6.494 10.732 1.00 98.44 93 ALA A C 1
ATOM 726 O O . ALA A 1 93 ? -8.344 -6.368 11.785 1.00 98.44 93 ALA A O 1
ATOM 727 N N . SER A 1 94 ? -8.292 -6.255 9.549 1.00 98.56 94 SER A N 1
ATOM 728 C CA . SER A 1 94 ? -9.678 -5.803 9.420 1.00 98.56 94 SER A CA 1
ATOM 729 C C . SER A 1 94 ? -10.672 -6.894 9.794 1.00 98.56 94 SER A C 1
ATOM 731 O O . SER A 1 94 ? -11.652 -6.610 10.474 1.00 98.56 94 SER A O 1
ATOM 733 N N . LEU A 1 95 ? -10.381 -8.156 9.467 1.00 98.31 95 LEU A N 1
ATOM 734 C CA . LEU A 1 95 ? -11.183 -9.287 9.935 1.00 98.31 95 LEU A CA 1
ATOM 735 C C . LEU A 1 95 ? -11.206 -9.377 11.467 1.00 98.31 95 LEU A C 1
ATOM 737 O O . LEU A 1 95 ? -12.258 -9.648 12.041 1.00 98.31 95 LEU A O 1
ATOM 741 N N . LEU A 1 96 ? -10.073 -9.125 12.131 1.00 98.44 96 LEU A N 1
ATOM 742 C CA . LEU A 1 96 ? -10.012 -9.057 13.596 1.00 98.44 96 LEU A CA 1
ATOM 743 C C . LEU A 1 96 ? -10.775 -7.842 14.131 1.00 98.44 96 LEU A C 1
ATOM 745 O O . LEU A 1 96 ? -11.503 -7.956 15.113 1.00 98.44 96 LEU A O 1
ATOM 749 N N . LEU A 1 97 ? -10.647 -6.686 13.476 1.00 98.25 97 LEU A N 1
ATOM 750 C CA . LEU A 1 97 ? -11.336 -5.461 13.873 1.00 98.25 97 LEU A CA 1
ATOM 751 C C . LEU A 1 97 ? -12.856 -5.629 13.818 1.00 98.25 97 LEU A C 1
ATOM 753 O O . LEU A 1 97 ? -13.538 -5.299 14.783 1.00 98.25 97 LEU A O 1
ATOM 757 N N . LEU A 1 98 ? -13.374 -6.172 12.715 1.00 97.81 98 LEU A N 1
ATOM 758 C CA . LEU A 1 98 ? -14.807 -6.382 12.499 1.00 97.81 98 LEU A CA 1
ATOM 759 C C . LEU A 1 98 ? -15.415 -7.389 13.483 1.00 97.81 98 LEU A C 1
ATOM 761 O O . LEU A 1 98 ? -16.607 -7.321 13.767 1.00 97.81 98 LEU A O 1
ATOM 765 N N . ARG A 1 99 ? -14.603 -8.302 14.027 1.00 97.69 99 ARG A N 1
ATOM 766 C CA . ARG A 1 99 ? -15.007 -9.245 15.082 1.00 97.69 99 ARG A CA 1
ATOM 767 C C . ARG A 1 99 ? -14.868 -8.677 16.496 1.00 97.69 99 ARG A C 1
ATOM 769 O O . ARG A 1 99 ? -15.325 -9.310 17.438 1.00 97.69 99 ARG A O 1
ATOM 776 N N . GLY A 1 100 ? -14.259 -7.500 16.651 1.00 97.38 100 GLY A N 1
ATOM 777 C CA . GLY A 1 100 ? -13.951 -6.905 17.955 1.00 97.38 100 GLY A CA 1
ATOM 778 C C . GLY A 1 100 ? -12.685 -7.458 18.622 1.00 97.38 100 GLY A C 1
ATOM 779 O O . GLY A 1 100 ? -12.390 -7.085 19.753 1.00 97.38 100 GLY A O 1
ATOM 780 N N . ASP A 1 101 ? -11.913 -8.290 17.920 1.00 98.06 101 ASP A N 1
ATOM 781 C CA . ASP A 1 101 ? -10.737 -8.990 18.451 1.00 98.06 101 ASP A CA 1
ATOM 782 C C . ASP A 1 101 ? -9.425 -8.219 18.243 1.00 98.06 101 ASP A C 1
ATOM 784 O O . ASP A 1 101 ? -8.390 -8.591 18.798 1.00 98.06 101 ASP A O 1
ATOM 788 N N . LEU A 1 102 ? -9.426 -7.154 17.428 1.00 98.00 102 LEU A N 1
ATOM 789 C CA . LEU A 1 102 ? -8.221 -6.351 17.213 1.00 98.00 102 LEU A CA 1
ATOM 790 C C . LEU A 1 102 ? -7.928 -5.502 18.467 1.00 98.00 102 LEU A C 1
ATOM 792 O O . LEU A 1 102 ? -8.696 -4.576 18.769 1.00 98.00 102 LEU A O 1
ATOM 796 N N . PRO A 1 103 ? -6.809 -5.743 19.181 1.00 96.50 103 PRO A N 1
ATOM 797 C CA . PRO A 1 103 ? -6.457 -4.945 20.349 1.00 96.50 103 PRO A CA 1
ATOM 798 C C . PRO A 1 103 ? -6.214 -3.479 19.959 1.00 96.50 103 PRO A C 1
ATOM 800 O O . PRO A 1 103 ? -6.014 -3.167 18.783 1.00 96.50 103 PRO A O 1
ATOM 803 N N . PRO A 1 104 ? -6.241 -2.535 20.916 1.00 94.81 104 PRO A N 1
ATOM 804 C CA . PRO A 1 104 ? -5.828 -1.164 20.634 1.00 94.81 104 PRO A CA 1
ATOM 805 C C . PRO A 1 104 ? -4.398 -1.109 20.073 1.00 94.81 104 PRO A C 1
ATOM 807 O O . PRO A 1 104 ? -3.585 -1.982 20.395 1.00 94.81 104 PRO A O 1
ATOM 810 N N . PRO A 1 105 ? -4.077 -0.090 19.253 1.00 91.62 105 PRO A N 1
ATOM 811 C CA . PRO A 1 105 ? -2.720 0.096 18.769 1.00 91.62 105 PRO A CA 1
ATOM 812 C C . PRO A 1 105 ? -1.754 0.225 19.959 1.00 91.62 105 PRO A C 1
ATOM 814 O O . PRO A 1 105 ? -2.084 0.912 20.932 1.00 91.62 105 PRO A O 1
ATOM 817 N N . PRO A 1 106 ? -0.575 -0.416 19.902 1.00 91.06 106 PRO A N 1
ATOM 818 C CA . PRO A 1 106 ? 0.445 -0.294 20.930 1.00 91.06 106 PRO A CA 1
ATOM 819 C C . PRO A 1 106 ? 0.885 1.159 21.109 1.00 91.06 106 PRO A C 1
ATOM 821 O O . PRO A 1 106 ? 0.720 2.000 20.222 1.00 91.06 106 PRO A O 1
ATOM 824 N N . TRP A 1 107 ? 1.499 1.447 22.255 1.00 90.12 107 TRP A N 1
ATOM 825 C CA . TRP A 1 107 ? 2.177 2.722 22.436 1.00 90.12 107 TRP A CA 1
ATOM 826 C C . TRP A 1 107 ? 3.422 2.803 21.545 1.00 90.12 107 TRP A C 1
ATOM 828 O O . TRP A 1 107 ? 4.115 1.805 21.340 1.00 90.12 107 TRP A O 1
ATOM 838 N N . ARG A 1 108 ? 3.703 4.005 21.036 1.00 88.75 108 ARG A N 1
ATOM 839 C CA . ARG A 1 108 ? 4.815 4.278 20.127 1.00 88.75 108 ARG A CA 1
ATOM 840 C C . ARG A 1 108 ? 5.951 4.979 20.857 1.00 88.75 108 ARG A C 1
ATOM 842 O O . ARG A 1 108 ? 5.754 6.075 21.377 1.00 88.75 108 ARG A O 1
ATOM 849 N N . ASP A 1 109 ? 7.141 4.388 20.818 1.00 88.25 109 ASP A N 1
ATOM 850 C CA . ASP A 1 109 ? 8.341 5.035 21.343 1.00 88.25 109 ASP A CA 1
ATOM 851 C C . ASP A 1 109 ? 8.824 6.200 20.447 1.00 88.25 109 ASP A C 1
ATOM 853 O O . ASP A 1 109 ? 8.461 6.276 19.266 1.00 88.25 109 ASP A O 1
ATOM 857 N N . PRO A 1 110 ? 9.645 7.133 20.970 1.00 88.94 110 PRO A N 1
ATOM 858 C CA . PRO A 1 110 ? 10.094 8.301 20.210 1.00 88.94 110 PRO A CA 1
ATOM 859 C C . PRO A 1 110 ? 10.903 7.976 18.946 1.00 88.94 110 PRO A C 1
ATOM 861 O O . PRO A 1 110 ? 10.840 8.732 17.976 1.00 88.94 110 PRO A O 1
ATOM 864 N N . ILE A 1 111 ? 11.651 6.868 18.925 1.00 86.69 111 ILE A N 1
ATOM 865 C CA . ILE A 1 111 ? 12.461 6.463 17.766 1.00 86.69 111 ILE A CA 1
ATOM 866 C C . ILE A 1 111 ? 11.535 5.974 16.659 1.00 86.69 111 ILE A C 1
ATOM 868 O O . ILE A 1 111 ? 11.659 6.399 15.508 1.00 86.69 111 ILE A O 1
ATOM 872 N N . GLN A 1 112 ? 10.563 5.134 17.009 1.00 85.06 112 GLN A N 1
ATOM 873 C CA . GLN A 1 112 ? 9.532 4.704 16.079 1.00 85.06 112 GLN A CA 1
ATOM 874 C C . GLN A 1 112 ? 8.726 5.905 15.560 1.00 85.06 112 GLN A C 1
ATOM 876 O O . GLN A 1 112 ? 8.468 5.994 14.360 1.00 85.06 112 GLN A O 1
ATOM 881 N N . ALA A 1 113 ? 8.354 6.853 16.427 1.00 85.44 113 ALA A N 1
ATOM 882 C CA . ALA A 1 113 ? 7.651 8.073 16.022 1.00 85.44 113 ALA A CA 1
ATOM 883 C C . ALA A 1 113 ? 8.461 8.895 15.014 1.00 85.44 113 ALA A C 1
ATOM 885 O O . ALA A 1 113 ? 7.926 9.291 13.976 1.00 85.44 113 ALA A O 1
ATOM 886 N N . LEU A 1 114 ? 9.757 9.088 15.274 1.00 84.94 114 LEU A N 1
ATOM 887 C CA . LEU A 1 114 ? 10.661 9.781 14.362 1.00 84.94 114 LEU A CA 1
ATOM 888 C C . LEU A 1 114 ? 10.798 9.047 13.023 1.00 84.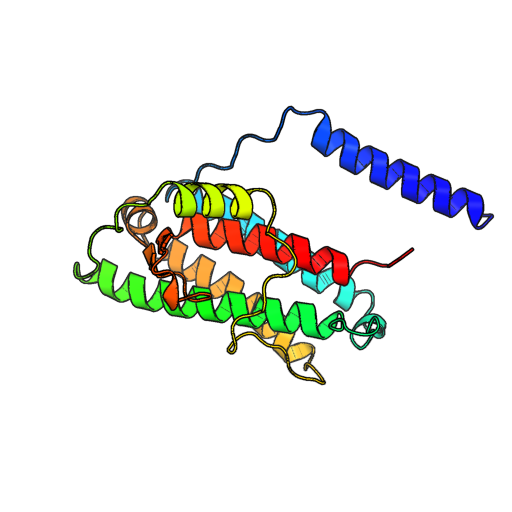94 114 LEU A C 1
ATOM 890 O O . LEU A 1 114 ? 10.794 9.686 11.972 1.00 84.94 114 LEU A O 1
ATOM 894 N N . PHE A 1 115 ? 10.893 7.717 13.039 1.00 82.44 115 PHE A N 1
ATOM 895 C CA . PHE A 1 115 ? 10.979 6.926 11.816 1.00 82.44 115 PHE A CA 1
ATOM 896 C C . PHE A 1 115 ? 9.712 7.041 10.967 1.00 82.44 115 PHE A C 1
ATOM 898 O O . PHE A 1 115 ? 9.812 7.328 9.775 1.00 82.44 115 PHE A O 1
ATOM 905 N N . VAL A 1 116 ? 8.530 6.860 11.566 1.00 82.31 116 VAL A N 1
ATOM 906 C CA . VAL A 1 116 ? 7.242 6.994 10.865 1.00 82.31 116 VAL A CA 1
ATOM 907 C C . VAL A 1 116 ? 7.125 8.407 10.288 1.00 82.31 116 VAL A C 1
ATOM 909 O O . VAL A 1 116 ? 6.882 8.565 9.094 1.00 82.31 116 VAL A O 1
ATOM 912 N N . TYR A 1 117 ? 7.429 9.436 11.084 1.00 84.31 117 TYR A N 1
ATOM 913 C CA . TYR A 1 117 ? 7.482 10.829 10.632 1.00 84.31 117 TYR A CA 1
ATOM 914 C C . TYR A 1 117 ? 8.406 11.033 9.424 1.00 84.31 117 TYR A C 1
ATOM 916 O O . TYR A 1 117 ? 8.009 11.638 8.425 1.00 84.31 117 TYR A O 1
ATOM 924 N N . ALA A 1 118 ? 9.631 10.509 9.486 1.00 83.88 118 ALA A N 1
ATOM 925 C CA . ALA A 1 118 ? 10.587 10.609 8.393 1.00 83.88 118 ALA A CA 1
ATOM 926 C C . ALA A 1 118 ? 10.082 9.879 7.141 1.00 83.88 118 ALA A C 1
ATOM 928 O O . ALA A 1 118 ? 10.057 10.476 6.064 1.00 83.88 118 ALA A O 1
ATOM 929 N N . ALA A 1 119 ? 9.611 8.636 7.278 1.00 81.62 119 ALA A N 1
ATOM 930 C CA . ALA A 1 119 ? 9.117 7.818 6.174 1.00 81.62 119 ALA A CA 1
ATOM 931 C C . ALA A 1 119 ? 7.922 8.463 5.452 1.00 81.62 119 ALA A C 1
ATOM 933 O O . ALA A 1 119 ? 7.861 8.425 4.224 1.00 81.62 119 ALA A O 1
ATOM 934 N N . MET A 1 120 ? 7.034 9.147 6.178 1.00 82.44 120 MET A N 1
ATOM 935 C CA . MET A 1 120 ? 5.881 9.863 5.610 1.00 82.44 120 MET A CA 1
ATOM 936 C C . MET A 1 120 ? 6.246 11.147 4.848 1.00 82.44 120 MET A C 1
ATOM 938 O O . MET A 1 120 ? 5.449 11.639 4.043 1.00 82.44 120 MET A O 1
ATOM 942 N N . ARG A 1 121 ? 7.442 11.703 5.073 1.00 80.50 121 ARG A N 1
ATOM 943 C CA . ARG A 1 121 ? 7.961 12.865 4.326 1.00 80.50 121 ARG A CA 1
ATOM 944 C C . ARG A 1 121 ? 8.846 12.436 3.172 1.00 80.50 121 ARG A C 1
ATOM 946 O O . ARG A 1 121 ? 8.702 12.908 2.048 1.00 80.50 121 ARG A O 1
ATOM 953 N N . ARG A 1 122 ? 9.806 11.571 3.476 1.00 80.38 122 ARG A N 1
ATOM 954 C CA . ARG A 1 122 ? 10.823 11.093 2.555 1.00 80.38 122 ARG A CA 1
ATOM 955 C C . ARG A 1 122 ? 11.311 9.735 3.027 1.00 80.38 122 ARG A C 1
ATOM 957 O O . ARG A 1 122 ? 12.026 9.638 4.022 1.00 80.38 122 ARG A O 1
ATOM 964 N N . PHE A 1 123 ? 10.991 8.710 2.249 1.00 78.25 123 PHE A N 1
ATOM 965 C CA . PHE A 1 123 ? 11.399 7.352 2.564 1.00 78.25 123 PHE A CA 1
ATOM 966 C C . PHE A 1 123 ? 12.940 7.245 2.685 1.00 78.25 123 PHE A C 1
ATOM 968 O O . PHE A 1 123 ? 13.658 7.753 1.806 1.00 78.25 123 PHE A O 1
ATOM 975 N N . PRO A 1 124 ? 13.471 6.644 3.772 1.00 75.12 124 PRO A N 1
ATOM 976 C CA . PRO A 1 124 ? 14.908 6.464 3.959 1.00 75.12 124 PRO A CA 1
ATOM 977 C C . PRO A 1 124 ? 15.537 5.636 2.832 1.00 75.12 124 PRO A C 1
ATOM 979 O O . PRO A 1 124 ? 14.929 4.713 2.300 1.00 75.12 124 PRO A O 1
ATOM 982 N N . ARG A 1 125 ? 16.783 5.951 2.467 1.00 78.31 125 ARG A N 1
ATOM 983 C CA . ARG A 1 125 ? 17.533 5.218 1.433 1.00 78.31 125 ARG A CA 1
ATOM 984 C C . ARG A 1 125 ? 18.453 4.172 2.056 1.00 78.31 125 ARG A C 1
ATOM 986 O O . ARG A 1 125 ? 18.858 4.315 3.203 1.00 78.31 125 ARG A O 1
ATOM 993 N N . GLY A 1 126 ? 18.838 3.171 1.264 1.00 72.38 126 GLY A N 1
ATOM 994 C CA . GLY A 1 126 ? 19.868 2.193 1.637 1.00 72.38 126 GLY A CA 1
ATOM 995 C C . GLY A 1 126 ? 19.392 1.073 2.565 1.00 72.38 126 GLY A C 1
ATOM 996 O O . GLY A 1 126 ? 20.190 0.218 2.940 1.00 72.38 126 GLY A O 1
ATOM 997 N N . GLY A 1 127 ? 18.102 1.049 2.913 1.00 76.31 127 GLY A N 1
ATOM 998 C CA . GLY A 1 127 ? 17.497 -0.093 3.588 1.00 76.31 127 GLY A CA 1
ATOM 999 C C . GLY A 1 127 ? 17.541 -1.336 2.700 1.00 76.31 127 GLY A C 1
ATOM 1000 O O . GLY A 1 127 ? 17.367 -1.251 1.484 1.00 76.31 127 GLY A O 1
ATOM 1001 N N . ARG A 1 128 ? 17.772 -2.500 3.311 1.00 82.62 128 ARG A N 1
ATOM 1002 C CA . ARG A 1 128 ? 17.598 -3.780 2.618 1.00 82.62 128 ARG A CA 1
ATOM 1003 C C . ARG A 1 128 ? 16.109 -4.046 2.457 1.00 82.62 128 ARG A C 1
ATOM 1005 O O . ARG A 1 128 ? 15.348 -3.851 3.403 1.00 82.62 128 ARG A O 1
ATOM 1012 N N . ALA A 1 129 ? 15.710 -4.517 1.282 1.00 83.88 129 ALA A N 1
ATOM 1013 C CA . ALA A 1 129 ? 14.338 -4.950 1.089 1.00 83.88 129 ALA A CA 1
ATOM 1014 C C . ALA A 1 129 ? 14.017 -6.178 1.949 1.00 83.88 129 ALA A C 1
ATOM 1016 O O . ALA A 1 129 ? 14.888 -7.037 2.138 1.00 83.88 129 ALA A O 1
ATOM 1017 N N . PRO A 1 130 ? 12.775 -6.284 2.451 1.00 85.75 130 PRO A N 1
ATOM 1018 C CA . PRO A 1 130 ? 12.320 -7.494 3.115 1.00 85.75 130 PRO A CA 1
ATOM 1019 C C . PRO A 1 130 ? 12.403 -8.673 2.144 1.00 85.75 130 PRO A C 1
ATOM 1021 O O . PRO A 1 130 ? 12.157 -8.513 0.948 1.00 85.75 130 PRO A O 1
ATOM 1024 N N . SER A 1 131 ? 12.733 -9.863 2.654 1.00 85.25 131 SER A N 1
ATOM 1025 C CA . SER A 1 131 ? 12.968 -11.062 1.833 1.00 85.25 131 SER A CA 1
ATOM 1026 C C . SER A 1 131 ? 11.803 -11.377 0.888 1.00 85.25 131 SER A C 1
ATOM 1028 O O . SER A 1 131 ? 12.033 -11.692 -0.274 1.00 85.25 131 SER A O 1
ATOM 1030 N N . GLY A 1 132 ? 10.561 -11.210 1.354 1.00 88.31 132 GLY A N 1
ATOM 1031 C CA . GLY A 1 132 ? 9.345 -11.413 0.557 1.00 88.31 132 GLY A CA 1
ATOM 1032 C C . GLY A 1 132 ? 9.070 -10.348 -0.511 1.00 88.31 132 GLY A C 1
ATOM 1033 O O . GLY A 1 132 ? 8.139 -10.513 -1.293 1.00 88.31 132 GLY A O 1
ATOM 1034 N N . ALA A 1 133 ? 9.854 -9.267 -0.557 1.00 93.38 133 ALA A N 1
ATOM 1035 C CA . ALA A 1 133 ? 9.728 -8.216 -1.563 1.00 93.38 133 ALA A CA 1
ATOM 1036 C C . ALA A 1 133 ? 10.960 -8.065 -2.455 1.00 93.38 133 ALA A C 1
ATOM 1038 O O . ALA A 1 133 ? 11.017 -7.133 -3.254 1.00 93.38 133 ALA A O 1
ATOM 1039 N N . VAL A 1 134 ? 11.959 -8.940 -2.337 1.00 93.19 134 VAL A N 1
ATOM 1040 C CA . VAL A 1 134 ? 13.091 -8.928 -3.266 1.00 93.19 134 VAL A CA 1
ATOM 1041 C C . VAL A 1 134 ? 12.575 -9.310 -4.661 1.00 93.19 134 VAL A C 1
ATOM 1043 O O . VAL A 1 134 ? 11.961 -10.368 -4.801 1.00 93.19 134 VAL A O 1
ATOM 1046 N N . PRO A 1 135 ? 12.792 -8.474 -5.691 1.00 93.69 135 PRO A N 1
ATOM 1047 C CA . PRO A 1 135 ? 12.314 -8.766 -7.035 1.00 93.69 135 PRO A CA 1
ATOM 1048 C C . PRO A 1 135 ? 13.129 -9.893 -7.679 1.00 93.69 135 PRO A C 1
ATOM 1050 O O . PRO A 1 135 ? 14.295 -10.127 -7.344 1.00 93.69 135 PRO A O 1
ATOM 1053 N N . GLY A 1 136 ? 12.532 -10.573 -8.652 1.00 92.44 136 GLY A N 1
ATOM 1054 C CA . GLY A 1 136 ? 13.201 -11.578 -9.461 1.00 92.44 136 GLY A CA 1
ATOM 1055 C C . GLY A 1 136 ? 14.308 -10.981 -10.333 1.00 92.44 136 GLY A C 1
ATOM 1056 O O . GLY A 1 136 ? 14.341 -9.789 -10.638 1.00 92.44 136 GLY A O 1
ATOM 1057 N N . ALA A 1 137 ? 15.233 -11.826 -10.794 1.00 90.75 137 ALA A N 1
ATOM 1058 C CA . ALA A 1 137 ? 16.304 -11.395 -11.699 1.00 90.75 137 ALA A CA 1
ATOM 1059 C C . ALA A 1 137 ? 15.774 -10.894 -13.059 1.00 90.75 137 ALA A C 1
ATOM 1061 O O . ALA A 1 137 ? 16.399 -10.056 -13.704 1.00 90.75 137 ALA A O 1
ATOM 1062 N N . LYS A 1 138 ? 14.626 -11.423 -13.499 1.00 90.94 138 LYS A N 1
ATOM 1063 C CA . LYS A 1 138 ? 13.941 -11.071 -14.749 1.00 90.94 138 LYS A CA 1
ATOM 1064 C C . LYS A 1 138 ? 12.447 -10.882 -14.456 1.00 90.94 138 LYS A C 1
ATOM 1066 O O . LYS A 1 138 ? 11.685 -11.832 -14.626 1.00 90.94 138 LYS A O 1
ATOM 1071 N N . PRO A 1 139 ? 12.041 -9.705 -13.957 1.00 93.38 139 PRO A N 1
ATOM 1072 C CA . PRO A 1 139 ? 10.662 -9.454 -13.559 1.00 93.38 139 PRO A CA 1
ATOM 1073 C C . PRO A 1 139 ? 9.735 -9.501 -14.777 1.00 93.38 139 PRO A C 1
ATOM 1075 O O . PRO A 1 139 ? 10.041 -8.933 -15.833 1.00 93.38 139 PRO A O 1
ATOM 1078 N N . ASP A 1 140 ? 8.588 -10.160 -14.623 1.00 95.88 140 ASP A N 1
ATOM 1079 C CA . ASP A 1 140 ? 7.540 -10.177 -15.642 1.00 95.88 140 ASP A CA 1
ATOM 1080 C C . ASP A 1 140 ? 6.748 -8.867 -15.585 1.00 95.88 140 ASP A C 1
ATOM 1082 O O . ASP A 1 140 ? 6.137 -8.531 -14.567 1.00 95.88 140 ASP A O 1
ATOM 1086 N N . ARG A 1 141 ? 6.761 -8.117 -16.690 1.00 95.50 141 ARG A N 1
ATOM 1087 C CA . ARG A 1 141 ? 6.159 -6.780 -16.750 1.00 95.50 141 ARG A CA 1
ATOM 1088 C C . ARG A 1 141 ? 4.657 -6.795 -16.499 1.00 95.50 141 ARG A C 1
ATOM 1090 O O . ARG A 1 141 ? 4.164 -5.982 -15.722 1.00 95.50 141 ARG A O 1
ATOM 1097 N N . ALA A 1 142 ? 3.935 -7.703 -17.152 1.00 96.25 142 ALA A N 1
ATOM 1098 C CA . ALA A 1 142 ? 2.483 -7.760 -17.044 1.00 96.25 142 ALA A CA 1
ATOM 1099 C C . ALA A 1 142 ? 2.058 -8.125 -15.616 1.00 96.25 142 ALA A C 1
ATOM 1101 O O . ALA A 1 142 ? 1.178 -7.483 -15.047 1.00 96.25 142 ALA A O 1
ATOM 1102 N N . 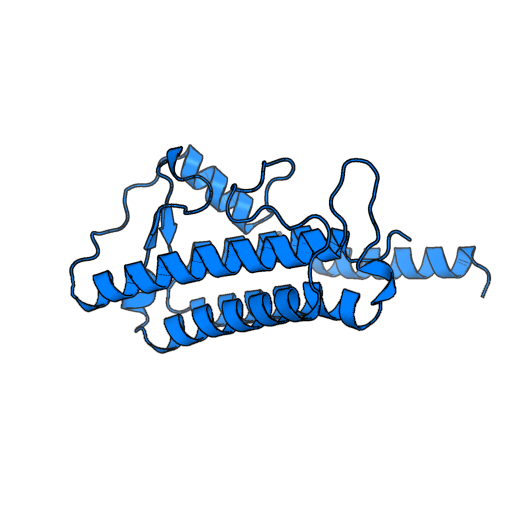ARG A 1 143 ? 2.736 -9.100 -15.000 1.00 97.38 143 ARG A N 1
ATOM 1103 C CA . ARG A 1 143 ? 2.488 -9.511 -13.613 1.00 97.38 143 ARG A CA 1
ATOM 1104 C C . ARG A 1 143 ? 2.839 -8.416 -12.614 1.00 97.38 143 ARG A C 1
ATOM 1106 O O . ARG A 1 143 ? 2.087 -8.220 -11.664 1.00 97.38 143 ARG A O 1
ATOM 1113 N N . ALA A 1 144 ? 3.945 -7.700 -12.812 1.00 97.00 144 ALA A N 1
ATOM 1114 C CA . ALA A 1 144 ? 4.334 -6.602 -11.932 1.00 97.00 144 ALA A CA 1
ATOM 1115 C C . ALA A 1 144 ? 3.304 -5.459 -11.963 1.00 97.00 144 ALA A C 1
ATOM 1117 O O . ALA A 1 144 ? 2.869 -5.000 -10.907 1.00 97.00 144 ALA A O 1
ATOM 1118 N N . PHE A 1 145 ? 2.850 -5.051 -13.153 1.00 97.31 145 PHE A N 1
ATOM 1119 C CA . PHE A 1 145 ? 1.810 -4.026 -13.296 1.00 97.31 145 PHE A CA 1
ATOM 1120 C C . PHE A 1 145 ? 0.471 -4.480 -12.711 1.00 97.31 145 PHE A C 1
ATOM 1122 O O . PHE A 1 145 ? -0.143 -3.741 -11.942 1.00 97.31 145 PHE A O 1
ATOM 1129 N N . ALA A 1 146 ? 0.052 -5.717 -12.997 1.00 97.25 146 ALA A N 1
ATOM 1130 C CA . ALA A 1 146 ? -1.169 -6.284 -12.432 1.00 97.25 146 ALA A CA 1
ATOM 1131 C C . ALA A 1 146 ? -1.128 -6.316 -10.897 1.00 97.25 146 ALA A C 1
ATOM 1133 O O . ALA A 1 146 ? -2.118 -5.985 -10.250 1.00 97.25 146 ALA A O 1
ATOM 1134 N N . ARG A 1 147 ? 0.026 -6.648 -10.302 1.00 97.56 147 ARG A N 1
ATOM 1135 C CA . ARG A 1 147 ? 0.203 -6.663 -8.844 1.00 97.56 147 ARG A CA 1
ATOM 1136 C C . ARG A 1 147 ? 0.069 -5.271 -8.228 1.00 97.56 147 ARG A C 1
ATOM 1138 O O . ARG A 1 147 ? -0.570 -5.145 -7.188 1.00 97.56 147 ARG A O 1
ATOM 1145 N N . ILE A 1 148 ? 0.629 -4.238 -8.861 1.00 97.69 148 ILE A N 1
ATOM 1146 C CA . ILE A 1 148 ? 0.462 -2.849 -8.408 1.00 97.69 148 ILE A CA 1
ATOM 1147 C C . ILE A 1 148 ? -1.013 -2.446 -8.456 1.00 97.69 148 ILE A C 1
ATOM 1149 O O . ILE A 1 148 ? -1.552 -1.992 -7.448 1.00 97.69 148 ILE A O 1
ATOM 1153 N N . ALA A 1 149 ? -1.678 -2.666 -9.593 1.00 97.69 149 ALA A N 1
ATOM 1154 C CA . ALA A 1 149 ? -3.090 -2.328 -9.757 1.00 97.69 149 ALA A CA 1
ATOM 1155 C C . ALA A 1 149 ? -3.969 -3.056 -8.728 1.00 97.69 149 ALA A C 1
ATOM 1157 O O . ALA A 1 149 ? -4.783 -2.433 -8.047 1.00 97.69 149 ALA A O 1
ATOM 1158 N N . GLN A 1 150 ? -3.754 -4.363 -8.548 1.00 98.06 150 GLN A N 1
ATOM 1159 C CA . GLN A 1 150 ? -4.466 -5.155 -7.550 1.00 98.06 150 GLN A CA 1
ATOM 1160 C C . GLN A 1 150 ? -4.198 -4.648 -6.130 1.00 98.06 150 GLN A C 1
ATOM 1162 O O . GLN A 1 150 ? -5.125 -4.567 -5.331 1.00 98.06 150 GLN A O 1
ATOM 1167 N N . GLY A 1 151 ? -2.956 -4.287 -5.803 1.00 97.44 151 GLY A N 1
ATOM 1168 C CA . GLY A 1 151 ? -2.617 -3.745 -4.493 1.00 97.44 151 GLY A CA 1
ATOM 1169 C C . GLY A 1 151 ? -3.369 -2.448 -4.187 1.00 97.44 151 GLY A C 1
ATOM 1170 O O . GLY A 1 151 ? -3.956 -2.342 -3.114 1.00 97.44 151 GLY A O 1
ATOM 1171 N N . VAL A 1 152 ? -3.431 -1.501 -5.131 1.00 97.88 152 VAL A N 1
ATOM 1172 C CA . VAL A 1 152 ? -4.203 -0.252 -4.965 1.00 97.88 152 VAL A CA 1
ATOM 1173 C C . VAL A 1 152 ? -5.690 -0.552 -4.764 1.00 97.88 152 VAL A C 1
ATOM 1175 O O . VAL A 1 152 ? -6.294 -0.058 -3.812 1.00 97.88 152 VAL A O 1
ATOM 1178 N N . LEU A 1 153 ? -6.267 -1.417 -5.605 1.00 98.25 153 LEU A N 1
ATOM 1179 C CA . LEU A 1 153 ? -7.677 -1.805 -5.505 1.00 98.25 153 LEU A CA 1
ATOM 1180 C C . LEU A 1 153 ? -8.009 -2.453 -4.159 1.00 98.25 153 LEU A C 1
ATOM 1182 O O . LEU A 1 153 ? -9.046 -2.145 -3.582 1.00 98.25 153 LEU A O 1
ATOM 1186 N N . ARG A 1 154 ? -7.129 -3.313 -3.635 1.00 98.44 154 ARG A N 1
ATOM 1187 C CA . ARG A 1 154 ? -7.315 -3.959 -2.327 1.00 98.44 154 ARG A CA 1
ATOM 1188 C C . ARG A 1 154 ? -7.335 -2.950 -1.182 1.00 98.44 154 ARG A C 1
ATOM 1190 O O . ARG A 1 154 ? -8.209 -3.034 -0.326 1.00 98.44 154 ARG A O 1
ATOM 1197 N N . HIS A 1 155 ? -6.437 -1.962 -1.189 1.00 98.50 155 HIS A N 1
ATOM 1198 C CA . HIS A 1 155 ? -6.442 -0.906 -0.170 1.00 98.50 155 HIS A CA 1
ATOM 1199 C C . HIS A 1 155 ? -7.709 -0.045 -0.253 1.00 98.50 155 HIS A C 1
ATOM 1201 O O . HIS A 1 155 ? -8.305 0.260 0.781 1.00 98.50 155 HIS A O 1
ATOM 1207 N N . ARG A 1 156 ? -8.154 0.302 -1.469 1.00 98.31 156 ARG A N 1
ATOM 1208 C CA . ARG A 1 156 ? -9.384 1.079 -1.672 1.00 98.31 156 ARG A CA 1
ATOM 1209 C C . ARG A 1 156 ? -10.622 0.302 -1.224 1.00 98.31 156 ARG A C 1
ATOM 1211 O O . ARG A 1 156 ? -11.351 0.785 -0.367 1.00 98.31 156 ARG A O 1
ATOM 1218 N N . ALA A 1 157 ? -10.785 -0.936 -1.691 1.00 98.19 157 ALA A N 1
ATOM 1219 C CA . ALA A 1 157 ? -11.899 -1.801 -1.304 1.00 98.19 157 ALA A CA 1
ATOM 1220 C C . ALA A 1 157 ? -11.952 -2.045 0.212 1.00 98.19 157 ALA A C 1
ATOM 1222 O O . ALA A 1 157 ? -13.032 -2.066 0.800 1.00 98.19 157 ALA A O 1
ATOM 1223 N N . LEU A 1 158 ? -10.789 -2.188 0.858 1.00 98.25 158 LEU A N 1
ATOM 1224 C CA . LEU A 1 158 ? -10.718 -2.296 2.308 1.00 98.25 158 LEU A CA 1
ATOM 1225 C C . LEU A 1 158 ? -11.214 -1.020 3.001 1.00 98.25 158 LEU A C 1
ATOM 1227 O O . LEU A 1 158 ? -12.000 -1.112 3.937 1.00 98.25 158 LEU A O 1
ATOM 1231 N N . SER A 1 159 ? -10.772 0.159 2.558 1.00 97.88 159 SER A N 1
ATOM 1232 C CA . SER A 1 159 ? -11.239 1.439 3.105 1.00 97.88 159 SER A CA 1
ATOM 1233 C C . SER A 1 159 ? -12.746 1.628 2.915 1.00 97.88 159 SER A C 1
ATOM 1235 O O . SER A 1 159 ? -13.439 2.008 3.860 1.00 97.88 159 SER A O 1
ATOM 1237 N N . ASP A 1 160 ? -13.265 1.322 1.726 1.00 97.81 160 ASP A N 1
ATOM 1238 C CA . ASP A 1 160 ? -14.688 1.454 1.390 1.00 97.81 160 ASP A CA 1
ATOM 1239 C C . ASP A 1 160 ? -15.576 0.548 2.257 1.00 97.81 160 ASP A C 1
ATOM 1241 O O . ASP A 1 160 ? -16.700 0.917 2.591 1.00 97.81 160 ASP A O 1
ATOM 1245 N N . GLY A 1 161 ? -15.057 -0.611 2.674 1.00 97.38 161 GLY A N 1
ATOM 1246 C CA . GLY A 1 161 ? -15.745 -1.552 3.560 1.00 97.38 161 GLY A CA 1
ATOM 1247 C C . GLY A 1 161 ? -15.719 -1.201 5.054 1.00 97.38 161 GLY A C 1
ATOM 1248 O O . GLY A 1 161 ? -16.275 -1.958 5.848 1.00 97.38 161 GLY A O 1
ATOM 1249 N N . LEU A 1 162 ? -15.072 -0.102 5.458 1.00 98.25 162 LEU A N 1
ATOM 1250 C CA . LEU A 1 162 ? -14.908 0.299 6.860 1.00 98.25 162 LEU A CA 1
ATOM 1251 C C . LEU A 1 162 ? -15.505 1.688 7.125 1.00 98.25 162 LEU A C 1
ATOM 1253 O O . LEU A 1 162 ? -15.396 2.589 6.292 1.00 98.25 162 LEU A O 1
ATOM 1257 N N . THR A 1 163 ? -16.073 1.891 8.320 1.00 98.38 163 THR A N 1
ATOM 1258 C CA . THR A 1 163 ? -16.446 3.235 8.804 1.00 98.38 163 THR A CA 1
ATOM 1259 C C . THR A 1 163 ? -15.206 4.082 9.103 1.00 98.38 163 THR A C 1
ATOM 1261 O O . THR A 1 163 ? -14.093 3.563 9.210 1.00 98.38 163 THR A O 1
ATOM 1264 N N . ILE A 1 164 ? -15.386 5.393 9.287 1.00 98.19 164 ILE A N 1
ATOM 1265 C CA . ILE A 1 164 ? -14.297 6.315 9.651 1.00 98.19 164 ILE A CA 1
ATOM 1266 C C . ILE A 1 164 ? -13.597 5.851 10.937 1.00 98.19 164 ILE A C 1
ATOM 1268 O O . ILE A 1 164 ? -12.378 5.700 10.967 1.00 98.19 164 ILE A O 1
ATOM 1272 N N . GLU A 1 165 ? -14.369 5.510 11.966 1.00 97.69 165 GLU A N 1
ATOM 1273 C CA . GLU A 1 165 ? -13.853 5.060 13.261 1.00 97.69 165 GLU A CA 1
ATOM 1274 C C . GLU A 1 165 ? -13.109 3.725 13.137 1.00 97.69 165 GLU A C 1
ATOM 1276 O O . GLU A 1 165 ? -12.102 3.490 13.808 1.00 97.69 165 GLU A O 1
ATOM 1281 N N . GLN A 1 166 ? -13.584 2.835 12.262 1.00 98.31 166 GLN A N 1
ATOM 1282 C CA . GLN A 1 166 ? -12.911 1.570 11.987 1.00 98.31 166 GLN A CA 1
ATOM 1283 C C . GLN A 1 166 ? -11.583 1.782 11.253 1.00 98.31 166 GLN A C 1
ATOM 1285 O O . GLN A 1 166 ? -10.593 1.134 11.592 1.00 98.31 166 GLN A O 1
ATOM 1290 N N . ARG A 1 167 ? -11.520 2.717 10.299 1.00 98.38 167 ARG A N 1
ATOM 1291 C CA . ARG A 1 167 ? -10.267 3.089 9.622 1.00 98.38 167 ARG A CA 1
ATOM 1292 C C . ARG A 1 167 ? -9.237 3.635 10.615 1.00 98.38 167 ARG A C 1
ATOM 1294 O O . ARG A 1 167 ? -8.076 3.243 10.540 1.00 98.38 167 ARG A O 1
ATOM 1301 N N . ASP A 1 168 ? -9.665 4.448 11.584 1.00 97.06 168 ASP A N 1
ATOM 1302 C CA . ASP A 1 168 ? -8.804 4.959 12.664 1.00 97.06 168 ASP A CA 1
ATOM 1303 C C . ASP A 1 168 ? -8.312 3.868 13.620 1.00 97.06 168 ASP A C 1
ATOM 1305 O O . ASP A 1 168 ? -7.184 3.907 14.124 1.00 97.06 168 ASP A O 1
ATOM 1309 N N . ARG A 1 169 ? -9.168 2.880 13.887 1.00 97.56 169 ARG A N 1
ATOM 1310 C CA . ARG A 1 169 ? -8.861 1.737 14.751 1.00 97.56 169 ARG A CA 1
ATOM 1311 C C . ARG A 1 169 ? -7.963 0.701 14.090 1.00 97.56 169 ARG A C 1
ATOM 1313 O O . ARG A 1 169 ? -7.333 -0.073 14.813 1.00 97.56 169 ARG A O 1
ATOM 1320 N N . LEU A 1 170 ? -7.915 0.651 12.760 1.00 98.44 170 LEU A N 1
ATOM 1321 C CA . LEU A 1 170 ? -7.15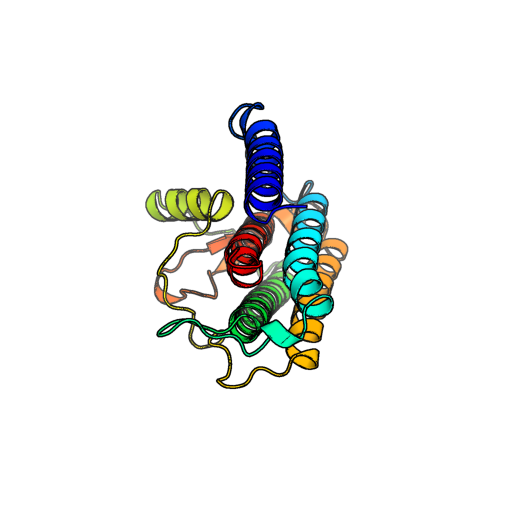9 -0.358 12.035 1.00 98.44 170 LEU A CA 1
ATOM 1322 C C . LEU A 1 170 ? -5.653 -0.076 12.089 1.00 98.44 170 LEU A C 1
ATOM 1324 O O . LEU A 1 170 ? -5.165 0.990 11.704 1.00 98.44 170 LEU A O 1
ATOM 1328 N N . TRP A 1 171 ? -4.898 -1.077 12.533 1.00 97.81 171 TRP A N 1
ATOM 1329 C CA . TRP A 1 171 ? -3.444 -1.026 12.595 1.00 97.81 171 TRP A CA 1
ATOM 1330 C C . TRP A 1 171 ? -2.835 -2.408 12.355 1.00 97.81 171 TRP A C 1
ATOM 1332 O O . TRP A 1 171 ? -3.483 -3.437 12.550 1.00 97.81 171 TRP A O 1
ATOM 1342 N N . ILE A 1 172 ? -1.570 -2.417 11.943 1.00 97.00 172 ILE A N 1
ATOM 1343 C CA . ILE A 1 172 ? -0.770 -3.618 11.711 1.00 97.00 172 ILE A CA 1
ATOM 1344 C C . ILE A 1 172 ? 0.604 -3.468 12.355 1.00 97.00 172 ILE A C 1
ATOM 1346 O O . ILE A 1 172 ? 1.163 -2.371 12.421 1.00 97.00 172 ILE A O 1
ATOM 1350 N N . TRP A 1 173 ? 1.192 -4.579 12.795 1.00 95.38 173 TRP A N 1
ATOM 1351 C CA . TRP A 1 173 ? 2.640 -4.618 12.983 1.00 95.38 173 TRP A CA 1
ATOM 1352 C C . TRP A 1 173 ? 3.319 -4.410 11.630 1.00 95.38 173 TRP A C 1
ATOM 1354 O O . TRP A 1 173 ? 2.840 -4.921 10.621 1.00 95.38 173 TRP A O 1
ATOM 1364 N N . ASN A 1 174 ? 4.427 -3.673 11.620 1.00 91.62 174 ASN A N 1
ATOM 1365 C CA . ASN A 1 174 ? 5.222 -3.387 10.438 1.00 91.62 174 ASN A CA 1
ATOM 1366 C C . ASN A 1 174 ? 5.632 -4.716 9.782 1.00 91.62 174 ASN A C 1
ATOM 1368 O O . ASN A 1 174 ? 6.477 -5.433 10.332 1.00 91.62 174 ASN A O 1
ATOM 1372 N N . PRO A 1 175 ? 5.056 -5.053 8.617 1.00 90.56 175 PRO A N 1
ATOM 1373 C CA . PRO A 1 175 ? 5.241 -6.369 8.026 1.00 90.56 175 PRO A CA 1
ATOM 1374 C C . PRO A 1 175 ? 6.594 -6.495 7.306 1.00 90.56 175 PRO A C 1
ATOM 1376 O O . PRO A 1 175 ? 6.973 -7.586 6.888 1.00 90.56 175 PRO A O 1
ATOM 1379 N N . TYR A 1 176 ? 7.341 -5.393 7.178 1.00 88.75 176 TYR A N 1
ATOM 1380 C CA . TYR A 1 176 ? 8.606 -5.309 6.447 1.00 88.75 176 TYR A CA 1
ATOM 1381 C C . TYR A 1 176 ? 9.826 -5.512 7.353 1.00 88.75 176 TYR A C 1
ATOM 1383 O O . TYR A 1 176 ? 10.861 -6.005 6.908 1.00 88.75 176 TYR A O 1
ATOM 1391 N N . VAL A 1 177 ? 9.711 -5.145 8.630 1.00 84.25 177 VAL A N 1
ATOM 1392 C CA . VAL A 1 177 ? 10.769 -5.283 9.646 1.00 84.25 177 VAL A CA 1
ATOM 1393 C C . VAL A 1 177 ? 10.189 -5.877 10.936 1.00 84.25 177 VAL A C 1
ATOM 1395 O O . VAL A 1 177 ? 10.166 -5.217 11.978 1.00 84.25 177 VAL A O 1
ATOM 1398 N N . PRO A 1 178 ? 9.710 -7.136 10.897 1.00 80.19 178 PRO A N 1
ATOM 1399 C CA . PRO A 1 178 ? 8.926 -7.726 11.986 1.00 80.19 178 PRO A CA 1
ATOM 1400 C C . PRO A 1 178 ? 9.682 -7.810 13.321 1.00 80.19 178 PRO A C 1
ATOM 1402 O O . PRO A 1 178 ? 9.062 -7.840 14.382 1.00 80.19 178 PRO A O 1
ATOM 1405 N N . TRP A 1 179 ? 11.019 -7.795 13.299 1.00 83.62 179 TRP A N 1
ATOM 1406 C CA . TRP A 1 179 ? 11.845 -7.831 14.509 1.00 83.62 179 TRP A CA 1
ATOM 1407 C C . TRP A 1 179 ? 11.845 -6.518 15.306 1.00 83.62 179 TRP A C 1
ATOM 1409 O O . TRP A 1 179 ? 12.123 -6.551 16.500 1.00 83.62 179 TRP A O 1
ATOM 1419 N N . LEU A 1 180 ? 11.521 -5.370 14.694 1.00 82.31 180 LEU A N 1
ATOM 1420 C CA . LEU A 1 180 ? 11.517 -4.075 15.392 1.00 82.31 180 LEU A CA 1
ATOM 1421 C C . LEU A 1 180 ? 10.250 -3.838 16.224 1.00 82.31 180 LEU A C 1
ATOM 1423 O O . LEU A 1 180 ? 10.195 -2.859 16.958 1.00 82.31 180 LEU A O 1
ATOM 1427 N N . ARG A 1 181 ? 9.235 -4.717 16.125 1.00 83.62 181 ARG A N 1
ATOM 1428 C CA . ARG A 1 181 ? 7.916 -4.557 16.776 1.00 83.62 181 ARG A CA 1
ATOM 1429 C C . ARG A 1 181 ? 7.344 -3.143 16.612 1.00 83.62 181 ARG A C 1
ATOM 1431 O O . ARG A 1 181 ? 6.701 -2.612 17.507 1.00 83.62 181 ARG A O 1
ATOM 1438 N N . TRP A 1 182 ? 7.585 -2.521 15.465 1.00 90.75 182 TRP A N 1
ATOM 1439 C CA . TRP A 1 182 ? 6.959 -1.255 15.106 1.00 90.75 182 TRP A CA 1
ATOM 1440 C C . TRP A 1 182 ? 5.601 -1.524 14.483 1.00 90.75 182 TRP A C 1
ATOM 1442 O O . TRP A 1 182 ? 5.372 -2.602 13.945 1.00 90.75 182 TRP A O 1
ATOM 1452 N N . HIS A 1 183 ? 4.697 -0.558 14.547 1.00 93.25 183 HIS A N 1
ATOM 1453 C CA . HIS A 1 183 ? 3.351 -0.661 14.000 1.00 93.25 183 HIS A CA 1
ATOM 1454 C C . HIS A 1 183 ? 3.001 0.561 13.146 1.00 93.25 183 HIS A C 1
ATOM 1456 O O . HIS A 1 183 ? 3.477 1.675 13.407 1.00 93.25 183 HIS A O 1
ATOM 1462 N N . TYR A 1 184 ? 2.114 0.336 12.182 1.00 95.06 184 TYR A N 1
ATOM 1463 C CA . TYR A 1 184 ? 1.481 1.358 11.357 1.00 95.06 184 TYR A CA 1
ATOM 1464 C C . TYR A 1 184 ? -0.028 1.334 11.575 1.00 95.06 184 TYR A C 1
ATOM 1466 O O . TYR A 1 184 ? -0.634 0.266 11.653 1.00 95.06 184 TYR A O 1
ATOM 1474 N N . ARG A 1 185 ? -0.639 2.512 11.666 1.00 96.19 185 ARG A N 1
ATOM 1475 C CA . ARG A 1 185 ? -2.076 2.688 11.424 1.00 96.19 185 ARG A CA 1
ATOM 1476 C C . ARG A 1 185 ? -2.346 2.647 9.922 1.00 96.19 185 ARG A C 1
ATOM 1478 O O . ARG A 1 185 ? -1.429 2.857 9.131 1.00 96.19 185 ARG A O 1
ATOM 1485 N N . PHE A 1 186 ? -3.596 2.422 9.525 1.00 97.56 186 PHE A N 1
ATOM 1486 C CA . PHE A 1 186 ? -3.951 2.296 8.108 1.00 97.56 186 PHE A CA 1
ATOM 1487 C C . PHE A 1 186 ? -3.522 3.521 7.276 1.00 97.56 186 PHE A C 1
ATOM 1489 O O . PHE A 1 186 ? -2.792 3.375 6.297 1.00 97.56 186 PHE A O 1
ATOM 1496 N N . ALA A 1 187 ? -3.872 4.733 7.714 1.00 96.75 187 ALA A N 1
ATOM 1497 C CA . ALA A 1 187 ? -3.471 5.971 7.038 1.00 96.75 187 ALA A CA 1
ATOM 1498 C C . ALA A 1 187 ? -1.942 6.137 6.932 1.00 96.75 187 ALA A C 1
ATOM 1500 O O . ALA A 1 187 ? -1.423 6.587 5.910 1.00 96.75 187 ALA A O 1
ATOM 1501 N N . GLU A 1 188 ? -1.202 5.732 7.967 1.00 95.25 188 GLU A N 1
ATOM 1502 C CA . GLU A 1 188 ? 0.263 5.798 7.972 1.00 95.25 188 GLU A CA 1
ATOM 1503 C C . GLU A 1 188 ? 0.870 4.825 6.965 1.00 95.25 188 GLU A C 1
ATOM 1505 O O . GLU A 1 188 ? 1.778 5.204 6.232 1.00 95.25 188 GLU A O 1
ATOM 1510 N N . GLU A 1 189 ? 0.359 3.593 6.907 1.00 96.50 189 GLU A N 1
ATOM 1511 C CA . GLU A 1 189 ? 0.815 2.589 5.948 1.00 96.50 189 GLU A CA 1
ATOM 1512 C C . GLU A 1 189 ? 0.598 3.073 4.513 1.00 96.50 189 GLU A C 1
ATOM 1514 O O . GLU A 1 189 ? 1.544 3.091 3.728 1.00 96.50 189 GLU A O 1
ATOM 1519 N N . VAL A 1 190 ? -0.606 3.565 4.193 1.00 97.50 190 VAL A N 1
ATOM 1520 C CA . VAL A 1 190 ? -0.910 4.138 2.872 1.00 97.50 190 VAL A CA 1
ATOM 1521 C C . VAL A 1 190 ? 0.070 5.262 2.544 1.00 97.50 190 VAL A C 1
ATOM 1523 O O . VAL A 1 190 ? 0.709 5.236 1.492 1.00 97.50 190 VAL A O 1
ATOM 1526 N N . ARG A 1 191 ? 0.282 6.204 3.471 1.00 95.38 191 ARG A N 1
ATOM 1527 C CA . ARG A 1 191 ? 1.198 7.327 3.249 1.00 95.38 191 ARG A CA 1
ATOM 1528 C C . ARG A 1 191 ? 2.649 6.884 3.052 1.00 95.38 191 ARG A C 1
ATOM 1530 O O . ARG A 1 191 ? 3.348 7.445 2.205 1.00 95.38 191 ARG A O 1
ATOM 1537 N N . VAL A 1 192 ? 3.118 5.910 3.829 1.00 93.38 192 VAL A N 1
ATOM 1538 C CA . VAL A 1 192 ? 4.468 5.346 3.702 1.00 93.38 192 VAL A CA 1
ATOM 1539 C C . VAL A 1 192 ? 4.637 4.654 2.349 1.00 93.38 192 VAL A C 1
ATOM 1541 O O . VAL A 1 192 ? 5.672 4.835 1.706 1.00 93.38 192 VAL A O 1
ATOM 1544 N N . GLN A 1 193 ? 3.626 3.928 1.866 1.00 95.25 193 GLN A N 1
ATOM 1545 C CA . GLN A 1 193 ? 3.684 3.314 0.538 1.00 95.25 193 GLN A CA 1
ATOM 1546 C C . GLN A 1 193 ? 3.667 4.346 -0.590 1.00 95.25 193 GLN A C 1
ATOM 1548 O O . GLN A 1 193 ? 4.399 4.189 -1.568 1.00 95.25 193 GLN A O 1
ATOM 1553 N N . THR A 1 194 ? 2.929 5.445 -0.434 1.00 95.12 194 THR A N 1
ATOM 1554 C CA . THR A 1 194 ? 2.958 6.566 -1.380 1.00 95.12 194 THR A CA 1
ATOM 1555 C C . THR A 1 194 ? 4.365 7.167 -1.490 1.00 95.12 194 THR A C 1
ATOM 1557 O O . THR A 1 194 ? 4.905 7.314 -2.590 1.00 95.12 194 THR A O 1
ATOM 1560 N N . THR A 1 195 ? 5.025 7.480 -0.368 1.00 92.19 195 THR A N 1
ATOM 1561 C CA . THR A 1 195 ? 6.392 8.039 -0.406 1.00 92.19 195 THR A CA 1
ATOM 1562 C C . THR A 1 195 ? 7.432 7.040 -0.905 1.00 92.19 195 THR A C 1
ATOM 1564 O O . THR A 1 195 ? 8.397 7.434 -1.571 1.00 92.19 195 THR A 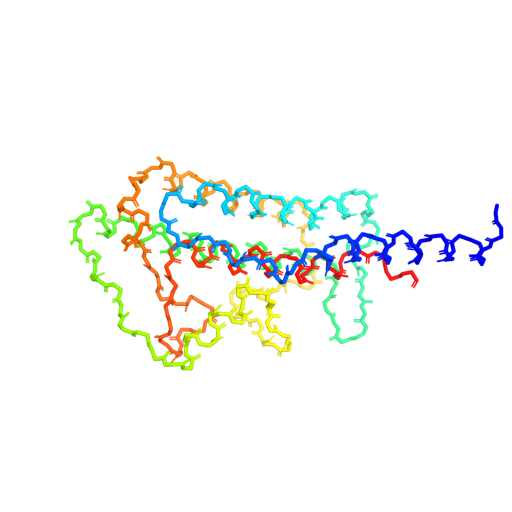O 1
ATOM 1567 N N . HIS A 1 196 ? 7.238 5.756 -0.612 1.00 92.56 196 HIS A N 1
ATOM 1568 C CA . HIS A 1 196 ? 8.054 4.663 -1.122 1.00 92.56 196 HIS A CA 1
ATOM 1569 C C . HIS A 1 196 ? 7.934 4.531 -2.650 1.00 92.56 196 HIS A C 1
ATOM 1571 O O . HIS A 1 196 ? 8.952 4.462 -3.344 1.00 92.56 196 HIS A O 1
ATOM 1577 N N . ALA A 1 197 ? 6.719 4.608 -3.200 1.00 92.31 197 ALA A N 1
ATOM 1578 C CA . ALA A 1 197 ? 6.486 4.606 -4.643 1.00 92.31 197 ALA A CA 1
ATOM 1579 C C . ALA A 1 197 ? 7.178 5.791 -5.335 1.00 92.31 197 ALA A C 1
ATOM 1581 O O . ALA A 1 197 ? 7.890 5.587 -6.319 1.00 92.31 197 ALA A O 1
ATOM 1582 N N . PHE A 1 198 ? 7.087 7.006 -4.780 1.00 89.00 198 PHE A N 1
ATOM 1583 C CA . PHE A 1 198 ? 7.801 8.171 -5.322 1.00 89.00 198 PHE A CA 1
ATOM 1584 C C . PHE A 1 198 ? 9.328 8.025 -5.284 1.00 89.00 198 PHE A C 1
ATOM 1586 O O . PHE A 1 198 ? 10.022 8.486 -6.196 1.00 89.00 198 PHE A O 1
ATOM 1593 N N . LEU A 1 199 ? 9.885 7.389 -4.245 1.00 87.50 199 LEU A N 1
ATOM 1594 C CA . LEU A 1 199 ? 11.312 7.064 -4.216 1.00 87.50 199 LEU A CA 1
ATOM 1595 C C . LEU A 1 199 ? 11.676 6.164 -5.404 1.00 87.50 199 LEU A C 1
ATOM 1597 O O . LEU A 1 199 ? 12.661 6.444 -6.087 1.00 87.50 199 LEU A O 1
ATOM 1601 N N . HIS A 1 200 ? 10.871 5.136 -5.669 1.00 89.44 200 HIS A N 1
ATOM 1602 C CA . HIS A 1 200 ? 11.110 4.186 -6.753 1.00 89.44 200 HIS A CA 1
ATOM 1603 C C . HIS A 1 200 ? 10.834 4.742 -8.149 1.00 89.44 200 HIS A C 1
ATOM 1605 O O . HIS A 1 200 ? 11.577 4.416 -9.075 1.00 89.44 200 HIS A O 1
ATOM 1611 N N . ALA A 1 201 ? 9.876 5.656 -8.302 1.00 86.38 201 ALA A N 1
ATOM 1612 C CA . ALA A 1 201 ? 9.596 6.318 -9.573 1.00 86.38 201 ALA A CA 1
ATOM 1613 C C . ALA A 1 201 ? 10.849 7.011 -10.137 1.00 86.38 201 ALA A C 1
ATOM 1615 O O . ALA A 1 201 ? 11.136 6.911 -11.331 1.00 86.38 201 ALA A O 1
ATOM 1616 N N . ARG A 1 202 ? 11.697 7.596 -9.276 1.00 82.31 202 ARG A N 1
ATOM 1617 C CA . ARG A 1 202 ? 12.983 8.213 -9.669 1.00 82.31 202 ARG A CA 1
ATOM 1618 C C . ARG A 1 202 ? 13.952 7.257 -10.364 1.00 82.31 202 ARG A C 1
ATOM 1620 O O . ARG A 1 202 ? 14.772 7.717 -11.149 1.00 82.31 202 ARG A O 1
ATOM 1627 N N . HIS A 1 203 ? 13.854 5.957 -10.101 1.00 80.31 203 HIS A N 1
ATOM 1628 C CA . HIS A 1 203 ? 14.670 4.930 -10.753 1.00 80.31 203 HIS A CA 1
ATOM 1629 C C . HIS A 1 203 ? 14.079 4.456 -12.093 1.00 80.31 203 HIS A C 1
ATOM 1631 O O . HIS A 1 203 ? 14.741 3.735 -12.837 1.00 80.31 203 HIS A O 1
ATOM 1637 N N . THR A 1 204 ? 12.852 4.874 -12.421 1.00 72.81 204 THR A N 1
ATOM 1638 C CA . THR A 1 204 ? 12.180 4.594 -13.705 1.00 72.81 204 THR A CA 1
ATOM 1639 C C . THR A 1 204 ? 12.250 5.772 -14.685 1.00 72.81 204 THR A C 1
ATOM 1641 O O . THR A 1 204 ? 12.188 5.591 -15.907 1.00 72.81 204 THR A O 1
ATOM 1644 N N . HIS A 1 205 ? 12.421 6.989 -14.162 1.00 65.38 205 HIS A N 1
ATOM 1645 C CA . HIS A 1 205 ? 12.597 8.205 -14.949 1.00 65.38 205 HIS A CA 1
ATOM 1646 C C . HIS A 1 205 ? 13.940 8.223 -15.699 1.00 65.38 205 HIS A C 1
ATOM 1648 O O . HIS A 1 205 ? 14.896 7.556 -15.300 1.00 65.38 205 HIS A O 1
ATOM 1654 N N . PRO A 1 206 ? 14.026 8.955 -16.826 1.00 53.16 206 PRO A N 1
ATOM 1655 C CA . PRO A 1 206 ? 15.257 9.008 -17.595 1.00 53.16 206 PRO A CA 1
ATOM 1656 C C . PRO A 1 206 ? 16.370 9.641 -16.759 1.00 53.16 206 PRO A C 1
ATOM 1658 O O . PRO A 1 206 ? 16.217 10.750 -16.253 1.00 53.16 206 PRO A O 1
ATOM 1661 N N . ILE A 1 207 ? 17.509 8.954 -16.672 1.00 49.97 207 ILE A N 1
ATOM 1662 C CA . ILE A 1 207 ? 18.784 9.615 -16.400 1.00 49.97 207 ILE A CA 1
ATOM 1663 C C . ILE A 1 207 ? 19.089 10.405 -17.675 1.00 49.97 207 ILE A C 1
ATOM 1665 O O . ILE A 1 207 ? 19.461 9.810 -18.692 1.00 49.97 207 ILE A O 1
ATOM 1669 N N . GLY A 1 208 ? 18.762 11.697 -17.648 1.00 40.47 208 GLY A N 1
ATOM 1670 C CA . GLY A 1 208 ? 19.160 12.670 -18.664 1.00 40.47 208 GLY A CA 1
ATOM 1671 C C . GLY A 1 208 ? 20.620 13.049 -18.508 1.00 40.47 208 GLY A C 1
ATOM 1672 O O . GLY A 1 208 ? 21.063 13.148 -17.343 1.00 40.47 208 GLY A O 1
#

InterPro domains:
  IPR034660 DinB/YfiT-like putative metalloenzymes [G3DSA:1.20.120.450] (29-196)
  IPR034660 DinB/YfiT-like putative metalloenzymes [SSF109854] (37-200)

Foldseek 3Di:
DPPVVVVVVVVVVVVVVVVVCVVPPPPDQPDQFLVCLVVLLVLLVVLLCLLLVLCVVVVVQLLPDDPPGDGSVQLLQLLLQLLVLLLVQQVVQLVCLVVVNRDFDDDDDPVLVVQLVCLLRANDPDDDWAPRRRGDNRHDSVVSSVSSVVSSVSLVVSSVPDDRVSQRRGKGQPSGCNVVRRIDRSSSSSSSSSNSSNVSSVSSDDPD

Secondary structure (DSSP, 8-state):
--HHHHHHHHHHHHHHHHHHHHSSSSPPPPP-STTTHHHHHHHHHHHHHHHHHHHHH-GGGTT---TTS--HHHHHHHHHHHHHHHHHHHHHHHHHHHHT--PPPPP--HHHHHHHHHHHHSPPSSPPPPGGGPPPSS--HHHHHHHHHHHHHHHHHHHHTS-HHHHHH-EEE-SSSGGG--EEEHHHHHHHHHHHHHHHHTTTS---

Radius of gyration: 18.41 Å; chains: 1; bounding box: 42×40×54 Å

pLDDT: mean 84.74, std 17.85, range [34.66, 98.62]

Organism: Eiseniibacteriota bacterium (NCBI:txid2212470)

Sequence (208 aa):
MPRSARLEFINAENKRIISQHMSSGPPSLPQLDGAHLPELLDDLETAMRELVSTLERHPERWPRVTEGAWSAGQHVEHVGHVLAIGADALERASLLLLRGDLPPPPWRDPIQALFVYAAMRRFPRGGRAPSGAVPGAKPDRARAFARIAQGVLRHRALSDGLTIEQRDRLWIWNPYVPWLRWHYRFAEEVRVQTTHAFLHARHTHPIG